Protein AF-B7IKJ3-F1 (afdb_monomer)

Nearest PDB structures (foldseek):
  6fq0-assembly1_A  TM=4.277E-01  e=2.393E-01  Acinetobacter baumannii
  6fq0-assembly2_C  TM=4.137E-01  e=2.125E-01  Acinetobacter baumannii
  5axh-assembly1_A  TM=2.121E-01  e=1.609E+00  Thermoanaerobacter pseudethanolicus ATCC 33223
  6k73-assembly2_B  TM=2.827E-01  e=8.523E+00  Escherichia coli

Sequence (255 aa):
MTNEKFLNEQIEKLKEVANYSTDPCIVATSIAVSSQKVIDLILKKLNHGDIYRGHHCSKHTTNWELVYVIFDFDCPPGVFCLIRPSFAAVVNMVTHSVEIIDPYIESHINSLQTVLKPERAGYKLENEMLDWPLPKKHIQLTLSNHTGMDIHVQVTDKADWGPGQLNHAQNITASTREAYNFGNRANFHVQVWKNDNGQQGKFIGEFDHHVRYNALGWTDALEFVIREIDGQVYMFVVSLRVVGEVIARYLLSGE

Foldseek 3Di:
DAPLVVLVVVLVVLLVVLLVDLAPQSVQVNLQCVDPVNSVLVNVCVVQQWAWPAWDWDPLDPPLQKIWIKTFTAGHPPDDDPFGQIKIWIARQQLSDTDIGTPDDPVCSVVCNPVDDPPVPPDDPDDDPDDPDNDFAFFKEKEFEQEQAKKQKAKDQQWGDDSAIHGHGGMDMTTGPDTHDAQDKGKIKMWMAGDDPRDGHHTQDIDMDIAGRYSVHRYWYKYWDWDADPNHIDIDIDTPVVVVVVVVCVVVVVD

Radius of gyration: 23.87 Å; Cα contacts (8 Å, |Δi|>4): 471; chains: 1; bounding box: 58×48×73 Å

Organism: Bacillus cereus (strain G9842) (NCBI:txid405531)

Secondary structure (DSSP, 8-state):
--HHHHHHHHHHHHHHHHHH---HHHHHHHHHHHSHHHHHHHHHHHHHT-EEEEEEEE--SS-TTEEEEEEEEEPPTT---SS---EEEEEETTT--EEEESS--GGGHHHHTTT-----------S------PPPB--EEEEEE-SSS-EEEEEESSB-EEEEEE-TTEEEEEEBSSPBPTT-EEEEEEEEEEESSSSEEEEEEEEEEEEE-BTTBSEEEEEEEEEEETTEEEEEEEEHHHHHHHHHHHHHHT-

Mean predicted aligned error: 15.8 Å

Structure (mmCIF, N/CA/C/O backbone):
data_AF-B7IKJ3-F1
#
_entry.id   AF-B7IKJ3-F1
#
loop_
_atom_site.group_PDB
_atom_site.id
_atom_site.type_symbol
_atom_site.label_atom_id
_atom_site.label_alt_id
_atom_site.label_comp_id
_atom_site.label_asym_id
_atom_site.label_entity_id
_atom_site.label_seq_id
_atom_site.pdbx_PDB_ins_code
_atom_site.Cartn_x
_atom_site.Cartn_y
_atom_site.Cartn_z
_atom_site.occupancy
_atom_site.B_iso_or_equiv
_atom_site.auth_seq_id
_atom_site.auth_comp_id
_atom_site.auth_asym_id
_atom_site.auth_atom_id
_atom_site.pdbx_PDB_model_num
ATOM 1 N N . MET A 1 1 ? -12.597 0.480 36.941 1.00 60.03 1 MET A N 1
ATOM 2 C CA . MET A 1 1 ? -12.190 1.100 35.661 1.00 60.03 1 MET A CA 1
ATOM 3 C C . MET A 1 1 ? -13.337 0.889 34.687 1.00 60.03 1 MET A C 1
ATOM 5 O O . MET A 1 1 ? -13.818 -0.234 34.633 1.00 60.03 1 MET A O 1
ATOM 9 N N . THR A 1 2 ? -13.856 1.935 34.040 1.00 84.94 2 THR A N 1
ATOM 10 C CA . THR A 1 2 ? -14.977 1.795 33.090 1.00 84.94 2 THR A CA 1
ATOM 11 C C . THR A 1 2 ? -14.482 1.206 31.768 1.00 84.94 2 THR A C 1
ATOM 13 O O . THR A 1 2 ? -13.319 1.410 31.410 1.00 84.94 2 THR A O 1
ATOM 16 N N . ASN A 1 3 ? -15.357 0.503 31.041 1.00 81.62 3 ASN A N 1
ATOM 17 C CA . ASN A 1 3 ? -15.047 -0.030 29.707 1.00 81.62 3 ASN A CA 1
ATOM 18 C C . ASN A 1 3 ? -14.570 1.077 28.758 1.00 81.62 3 ASN A C 1
ATOM 20 O O . ASN A 1 3 ? -13.604 0.889 28.032 1.00 81.62 3 ASN A O 1
ATOM 24 N N . GLU A 1 4 ? -15.191 2.253 28.838 1.00 84.44 4 GLU A N 1
ATOM 25 C CA . GLU A 1 4 ? -14.824 3.443 28.067 1.00 84.44 4 GLU A CA 1
ATOM 26 C C . GLU A 1 4 ? -13.394 3.912 28.339 1.00 84.44 4 GLU A C 1
ATOM 28 O O . GLU A 1 4 ? -12.614 4.090 27.406 1.00 84.44 4 GLU A O 1
ATOM 33 N N . LYS A 1 5 ? -13.007 4.051 29.614 1.00 85.31 5 LYS A N 1
ATOM 34 C CA . LYS A 1 5 ? -11.651 4.487 29.962 1.00 85.31 5 LYS A CA 1
ATOM 35 C C . LYS A 1 5 ? -10.604 3.481 29.482 1.00 85.31 5 LYS A C 1
ATOM 37 O O . LYS A 1 5 ? -9.605 3.879 28.895 1.00 85.31 5 LYS A O 1
ATOM 42 N N . PHE A 1 6 ? -10.849 2.190 29.714 1.00 87.31 6 PHE A N 1
ATOM 43 C CA . PHE A 1 6 ? -9.940 1.135 29.268 1.00 87.31 6 PHE A CA 1
ATOM 44 C C . PHE A 1 6 ? -9.808 1.114 27.741 1.00 87.31 6 PHE A C 1
ATOM 46 O O . PHE A 1 6 ? -8.694 1.061 27.228 1.00 87.31 6 PHE A O 1
ATOM 53 N N . LEU A 1 7 ? -10.928 1.199 27.017 1.00 87.56 7 LEU A N 1
ATOM 54 C CA . LEU A 1 7 ? -10.938 1.207 25.557 1.00 87.56 7 LEU A CA 1
ATOM 55 C C . LEU A 1 7 ? -10.168 2.407 24.998 1.00 87.56 7 LEU A C 1
ATOM 57 O O . LEU A 1 7 ? -9.314 2.218 24.136 1.00 87.56 7 LEU A O 1
ATOM 61 N N . ASN A 1 8 ? -10.402 3.609 25.527 1.00 88.12 8 ASN A N 1
ATOM 62 C CA . ASN A 1 8 ? -9.693 4.813 25.092 1.00 88.12 8 ASN A CA 1
ATOM 63 C C . ASN A 1 8 ? -8.175 4.689 25.304 1.00 88.12 8 ASN A C 1
ATOM 65 O O . ASN A 1 8 ? -7.404 5.027 24.411 1.00 88.12 8 ASN A O 1
ATOM 69 N N . GLU A 1 9 ? -7.727 4.126 26.432 1.00 89.38 9 GLU A N 1
ATOM 70 C CA . GLU A 1 9 ? -6.299 3.860 26.668 1.00 89.38 9 GLU A CA 1
ATOM 71 C C . GLU A 1 9 ? -5.706 2.860 25.658 1.00 89.38 9 GLU A C 1
ATOM 73 O O . GLU A 1 9 ? -4.560 3.025 25.232 1.00 89.38 9 GLU A O 1
ATOM 78 N N . GLN A 1 10 ? -6.461 1.831 25.252 1.00 89.31 10 GLN A N 1
ATOM 79 C CA . GLN A 1 10 ? -6.011 0.898 24.210 1.00 89.31 10 GLN A CA 1
ATOM 80 C C . GLN A 1 10 ? -5.976 1.556 22.824 1.00 89.31 10 GLN A C 1
ATOM 82 O O . GLN A 1 10 ? -5.045 1.306 22.059 1.00 89.31 10 GLN A O 1
ATOM 87 N N . ILE A 1 11 ? -6.954 2.410 22.506 1.00 89.31 11 ILE A N 1
ATOM 88 C CA . ILE A 1 11 ? -7.021 3.139 21.232 1.00 89.31 11 ILE A CA 1
ATOM 89 C C . ILE A 1 11 ? -5.830 4.088 21.085 1.00 89.31 11 ILE A C 1
ATOM 91 O O . ILE A 1 11 ? -5.201 4.104 20.030 1.00 89.31 11 ILE A O 1
ATOM 95 N N . GLU A 1 12 ? -5.473 4.837 22.129 1.00 87.94 12 GLU A N 1
ATOM 96 C CA . GLU A 1 12 ? -4.324 5.750 22.065 1.00 87.94 12 GLU A CA 1
ATOM 97 C C . GLU A 1 12 ? -3.004 4.999 21.845 1.00 87.94 12 GLU A C 1
ATOM 99 O O . GLU A 1 12 ? -2.203 5.392 20.996 1.00 87.94 12 GLU A O 1
ATOM 104 N N . LYS A 1 13 ? -2.815 3.847 22.503 1.00 86.81 13 LYS A N 1
ATOM 105 C CA . LYS A 1 13 ? -1.660 2.972 22.233 1.00 86.81 13 LYS A CA 1
ATOM 106 C C . LYS A 1 13 ? -1.662 2.432 20.805 1.00 86.81 13 LYS A C 1
ATOM 108 O O . LYS A 1 13 ? -0.612 2.371 20.169 1.00 86.81 13 LYS A O 1
ATOM 113 N N . LEU A 1 14 ? -2.827 2.042 20.286 1.00 85.12 14 LEU A N 1
ATOM 114 C CA . LEU A 1 14 ? -2.942 1.570 18.908 1.00 85.12 14 LEU A CA 1
ATOM 115 C C . LEU A 1 14 ? -2.590 2.676 17.909 1.00 85.12 14 LEU A C 1
ATOM 117 O O . LEU A 1 14 ? -1.873 2.402 16.951 1.00 85.12 14 LEU A O 1
ATOM 121 N N . LYS A 1 15 ? -3.047 3.913 18.133 1.00 79.88 15 LYS A N 1
ATOM 122 C CA . LYS A 1 15 ? -2.708 5.071 17.291 1.00 79.88 15 LYS A CA 1
ATOM 123 C C . LYS A 1 15 ? -1.205 5.334 17.274 1.00 79.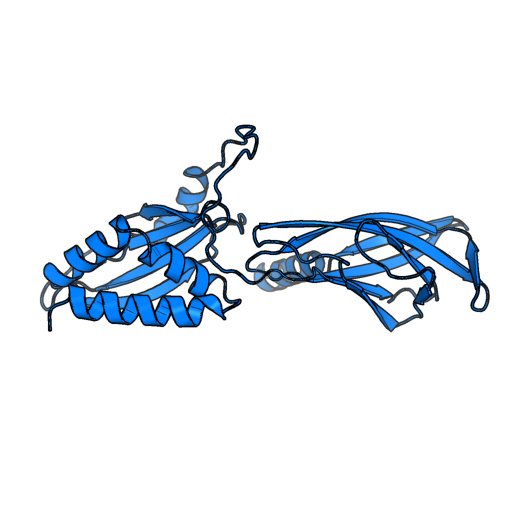88 15 LYS A C 1
ATOM 125 O O . LYS A 1 15 ? -0.645 5.563 16.205 1.00 79.88 15 LYS A O 1
ATOM 130 N N . GLU A 1 16 ? -0.549 5.248 18.431 1.00 77.00 16 GLU A N 1
ATOM 131 C CA . GLU A 1 16 ? 0.905 5.386 18.530 1.00 77.00 16 GLU A CA 1
ATOM 132 C C . GLU A 1 16 ? 1.626 4.325 17.688 1.00 77.00 16 GLU A C 1
ATOM 134 O O . GLU A 1 16 ? 2.466 4.667 16.858 1.00 77.00 16 GLU A O 1
ATOM 139 N N . VAL A 1 17 ? 1.245 3.049 17.824 1.00 76.19 17 VAL A N 1
ATOM 140 C CA . VAL A 1 17 ? 1.810 1.951 17.020 1.00 76.19 17 VAL A CA 1
ATOM 141 C C . VAL A 1 17 ? 1.509 2.137 15.529 1.00 76.19 17 VAL A C 1
ATOM 143 O O . VAL A 1 17 ? 2.382 1.928 14.686 1.00 76.19 17 VAL A O 1
ATOM 146 N N . ALA A 1 18 ? 0.293 2.561 15.186 1.00 74.94 18 ALA A N 1
ATOM 147 C CA . ALA A 1 18 ? -0.141 2.751 13.807 1.00 74.94 18 ALA A CA 1
ATOM 148 C C . ALA A 1 18 ? 0.632 3.861 13.086 1.00 74.94 18 ALA A C 1
ATOM 150 O O . ALA A 1 18 ? 0.915 3.709 11.901 1.00 74.94 18 ALA A O 1
ATOM 151 N N . ASN A 1 19 ? 1.037 4.926 13.786 1.00 69.44 19 ASN A N 1
ATOM 152 C CA . ASN A 1 19 ? 1.832 6.015 13.201 1.00 69.44 19 ASN A CA 1
ATOM 153 C C . ASN A 1 19 ? 3.189 5.548 12.651 1.00 69.44 19 ASN A C 1
ATOM 155 O O . ASN A 1 19 ? 3.737 6.173 11.742 1.00 69.44 19 ASN A O 1
ATOM 159 N N . TYR A 1 20 ? 3.722 4.444 13.175 1.00 72.88 20 TYR A N 1
ATOM 160 C CA . TYR A 1 20 ? 4.989 3.859 12.730 1.00 72.88 20 TYR A CA 1
ATOM 161 C C . TYR A 1 20 ? 4.811 2.551 11.952 1.00 72.88 20 TYR A C 1
ATOM 163 O O . TYR A 1 20 ? 5.795 1.980 11.480 1.00 72.88 20 TYR A O 1
ATOM 171 N N . SER A 1 21 ? 3.576 2.072 11.805 1.00 67.25 21 SER A N 1
ATOM 172 C CA . SER A 1 21 ? 3.284 0.807 11.144 1.00 67.25 21 SER A CA 1
ATOM 173 C C . SER A 1 21 ? 3.079 0.985 9.643 1.00 67.25 21 SER A C 1
ATOM 175 O O . SER A 1 21 ? 2.400 1.901 9.187 1.00 67.25 21 SER A O 1
ATOM 177 N N . THR A 1 22 ? 3.632 0.058 8.863 1.00 70.44 22 THR A N 1
ATOM 178 C CA . THR A 1 22 ? 3.331 -0.092 7.434 1.00 70.44 22 THR A CA 1
ATOM 179 C C . THR A 1 22 ? 2.298 -1.186 7.171 1.00 70.44 22 THR A C 1
ATOM 181 O O . THR A 1 22 ? 1.959 -1.422 6.015 1.00 70.44 22 THR A O 1
ATOM 184 N N . ASP A 1 23 ? 1.803 -1.864 8.213 1.00 75.75 23 ASP A N 1
ATOM 185 C CA . ASP A 1 23 ? 0.788 -2.906 8.082 1.00 75.75 23 ASP A CA 1
ATOM 186 C C . ASP A 1 23 ? -0.589 -2.267 7.799 1.00 75.75 23 ASP A C 1
ATOM 188 O O . ASP A 1 23 ? -1.123 -1.562 8.666 1.00 75.75 23 ASP A O 1
ATOM 192 N N . PRO A 1 24 ? -1.203 -2.531 6.624 1.00 78.44 24 PRO A N 1
ATOM 193 C CA . PRO A 1 24 ? -2.537 -2.042 6.287 1.00 78.44 24 PRO A CA 1
ATOM 194 C C . PRO A 1 24 ? -3.585 -2.337 7.350 1.00 78.44 24 PRO A C 1
ATOM 196 O O . PRO A 1 24 ? -4.497 -1.539 7.527 1.00 78.44 24 PRO A O 1
ATOM 199 N N . CYS A 1 25 ? -3.479 -3.483 8.021 1.00 84.44 25 CYS A N 1
ATOM 200 C CA . CYS A 1 25 ? -4.435 -3.886 9.029 1.00 84.44 25 CYS A CA 1
ATOM 201 C C . CYS A 1 25 ? -4.336 -2.996 10.264 1.00 84.44 25 CYS A C 1
ATOM 203 O O . CYS A 1 25 ? -5.344 -2.464 10.709 1.00 84.44 25 CYS A O 1
ATOM 205 N N . ILE A 1 26 ? -3.123 -2.750 10.767 1.00 84.38 26 ILE A N 1
ATOM 206 C CA . ILE A 1 26 ? -2.909 -1.881 11.933 1.00 84.38 26 ILE A CA 1
ATOM 207 C C . ILE A 1 26 ? -3.395 -0.456 11.635 1.00 84.38 26 ILE A C 1
ATOM 209 O O . ILE A 1 26 ? -4.089 0.149 12.455 1.00 84.38 26 ILE A O 1
ATOM 213 N N . VAL A 1 27 ? -3.077 0.065 10.445 1.00 83.81 27 VAL A N 1
ATOM 214 C CA . VAL A 1 27 ? -3.521 1.400 10.016 1.00 83.81 27 VAL A CA 1
ATOM 215 C C . VAL A 1 27 ? -5.044 1.447 9.860 1.00 83.81 27 VAL A C 1
ATOM 217 O O . VAL A 1 27 ? -5.679 2.360 10.385 1.00 83.81 27 VAL A O 1
ATOM 220 N N . ALA A 1 28 ? -5.650 0.451 9.209 1.00 89.25 28 ALA A N 1
ATOM 221 C CA . ALA A 1 28 ? -7.100 0.374 9.045 1.00 89.25 28 ALA A CA 1
ATOM 222 C C . ALA A 1 28 ? -7.819 0.275 10.393 1.00 89.25 28 ALA A C 1
ATOM 224 O O . ALA A 1 28 ? -8.794 0.991 10.612 1.00 89.25 28 ALA A O 1
ATOM 225 N N . THR A 1 29 ? -7.328 -0.552 11.321 1.00 93.06 29 THR A N 1
ATOM 226 C CA . THR A 1 29 ? -7.894 -0.652 12.670 1.00 93.06 29 THR A CA 1
ATOM 227 C C . THR A 1 29 ? -7.818 0.693 13.378 1.00 93.06 29 THR A C 1
ATOM 229 O O . THR A 1 29 ? -8.817 1.111 13.954 1.00 93.06 29 THR A O 1
ATOM 232 N N . SER A 1 30 ? -6.689 1.407 13.290 1.00 91.19 30 SER A N 1
ATOM 233 C CA . SER A 1 30 ? -6.538 2.751 13.869 1.00 91.19 30 SER A CA 1
ATOM 234 C C . SER A 1 30 ? -7.566 3.748 13.317 1.00 91.19 30 SER A C 1
ATOM 236 O O . SER A 1 30 ? -8.203 4.475 14.085 1.00 91.19 30 SER A O 1
ATOM 238 N N . ILE A 1 31 ? -7.802 3.738 11.999 1.00 89.81 31 ILE A N 1
ATOM 239 C CA . ILE A 1 31 ? -8.841 4.562 11.360 1.00 89.81 31 ILE A CA 1
ATOM 240 C C . ILE A 1 31 ? -10.235 4.141 11.847 1.00 89.81 31 ILE A C 1
ATOM 242 O O . ILE A 1 31 ? -11.031 4.992 12.246 1.00 89.81 31 ILE A O 1
ATOM 246 N N . ALA A 1 32 ? -10.524 2.835 11.876 1.00 93.75 32 ALA A N 1
ATOM 247 C CA . ALA A 1 32 ? -11.805 2.302 12.331 1.00 93.75 32 ALA A CA 1
ATOM 248 C C . ALA A 1 32 ? -12.121 2.753 13.761 1.00 93.75 32 ALA A C 1
ATOM 250 O O . ALA A 1 32 ? -13.180 3.327 13.997 1.00 93.75 32 ALA A O 1
ATOM 251 N N . VAL A 1 33 ? -11.194 2.563 14.704 1.00 93.12 33 VAL A N 1
ATOM 252 C CA . VAL A 1 33 ? -11.404 2.933 16.114 1.00 93.12 33 VAL A CA 1
ATOM 253 C C . VAL A 1 33 ? -11.267 4.432 16.386 1.00 93.12 33 VAL A C 1
ATOM 255 O O . VAL A 1 33 ? -11.514 4.860 17.505 1.00 93.12 33 VAL A O 1
ATOM 258 N N . SER A 1 34 ? -10.900 5.242 15.390 1.00 90.12 34 SER A N 1
ATOM 259 C CA . SER A 1 34 ? -10.992 6.706 15.474 1.00 90.12 34 SER A CA 1
ATOM 260 C C . SER A 1 34 ? -12.396 7.221 15.128 1.00 90.12 34 SER A C 1
ATOM 262 O O . SER A 1 34 ? -12.723 8.370 15.421 1.00 90.12 34 SER A O 1
ATOM 264 N N . SER A 1 35 ? -13.251 6.380 14.533 1.00 92.12 35 SER A N 1
ATOM 265 C CA . SER A 1 35 ? -14.657 6.697 14.284 1.00 92.12 35 SER A CA 1
ATOM 266 C C . SER A 1 35 ? -15.488 6.515 15.552 1.00 92.12 35 SER A C 1
ATOM 268 O O . SER A 1 35 ? -15.612 5.402 16.066 1.00 92.12 35 SER A O 1
ATOM 270 N N . GLN A 1 36 ? -16.152 7.584 16.008 1.00 91.56 36 GLN A N 1
ATOM 271 C CA . GLN A 1 36 ? -17.022 7.525 17.189 1.00 91.56 36 GLN A CA 1
ATOM 272 C C . GLN A 1 36 ? -18.111 6.451 17.054 1.00 91.56 36 GLN A C 1
ATOM 274 O O . GLN A 1 36 ? -18.404 5.750 18.013 1.00 91.56 36 GLN A O 1
ATOM 279 N N . LYS A 1 37 ? -18.644 6.238 15.841 1.00 93.88 37 LYS A N 1
ATOM 280 C CA . LYS A 1 37 ? -19.654 5.196 15.583 1.00 93.88 37 LYS A CA 1
ATOM 281 C C . LYS A 1 37 ? -19.139 3.788 15.899 1.00 93.88 37 LYS A C 1
ATOM 283 O O . LYS A 1 37 ? -19.901 2.953 16.377 1.00 93.88 37 LYS A O 1
ATOM 288 N N . VAL A 1 38 ? -17.863 3.517 15.618 1.00 95.12 38 VAL A N 1
ATOM 289 C CA . VAL A 1 38 ? 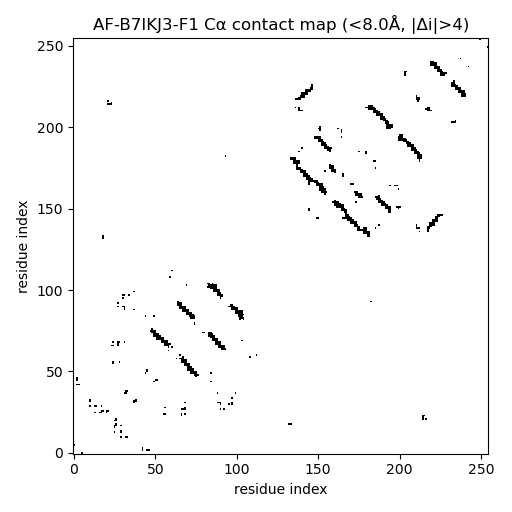-17.225 2.225 15.914 1.00 95.12 38 VAL A CA 1
ATOM 290 C C . VAL A 1 38 ? -16.973 2.098 17.413 1.00 95.12 38 VAL A C 1
ATOM 292 O O . VAL A 1 38 ? -17.299 1.061 17.988 1.00 95.12 38 VAL A O 1
ATOM 295 N N . ILE A 1 39 ? -16.464 3.154 18.058 1.00 93.81 39 ILE A N 1
ATOM 296 C CA . ILE A 1 39 ? -16.249 3.188 19.514 1.00 93.81 39 ILE A CA 1
ATOM 297 C C . ILE A 1 39 ? -17.565 2.929 20.255 1.00 93.81 39 ILE A C 1
ATOM 299 O O . ILE A 1 39 ? -17.630 2.035 21.099 1.00 93.81 39 ILE A O 1
ATOM 303 N N . ASP A 1 40 ? -18.627 3.653 19.901 1.00 94.19 40 ASP A N 1
ATOM 304 C CA . ASP A 1 40 ? -19.952 3.516 20.510 1.00 94.19 40 ASP A CA 1
ATOM 305 C C . ASP A 1 40 ? -20.490 2.093 20.354 1.00 94.19 40 ASP A C 1
ATOM 307 O O . ASP A 1 40 ? -21.079 1.541 21.286 1.00 94.19 40 ASP A O 1
ATOM 311 N N . LEU A 1 41 ? -20.260 1.466 19.196 1.00 95.94 41 LEU A N 1
ATOM 312 C CA . LEU A 1 41 ? -20.699 0.100 18.948 1.00 95.94 41 LEU A CA 1
ATOM 313 C C . LEU A 1 41 ? -19.914 -0.927 19.774 1.00 95.94 41 LEU A C 1
ATOM 315 O O . LEU A 1 41 ? -20.524 -1.829 20.353 1.00 95.94 41 LEU A O 1
ATOM 319 N N . ILE A 1 42 ? -18.591 -0.770 19.881 1.00 94.94 42 ILE A N 1
ATOM 320 C CA . ILE A 1 42 ? -17.746 -1.596 20.758 1.00 94.94 42 ILE A CA 1
ATOM 321 C C . ILE A 1 42 ? -18.228 -1.464 22.203 1.00 94.94 42 ILE A C 1
ATOM 323 O O . ILE A 1 42 ? -18.476 -2.471 22.865 1.00 94.94 42 ILE A O 1
ATOM 327 N N . LEU A 1 43 ? -18.423 -0.235 22.688 1.00 94.12 43 LEU A N 1
ATOM 328 C CA . LEU A 1 43 ? -18.887 0.014 24.052 1.00 94.12 43 LEU A CA 1
ATOM 329 C C . LEU A 1 43 ? -20.284 -0.547 24.295 1.00 94.12 43 LEU A C 1
ATOM 331 O O . LEU A 1 43 ? -20.521 -1.140 25.345 1.00 94.12 43 LEU A O 1
ATOM 335 N N . LYS A 1 44 ? -21.197 -0.422 23.328 1.00 94.69 44 LYS A N 1
ATOM 336 C CA . LYS A 1 44 ? -22.536 -1.012 23.407 1.00 94.69 44 LYS A CA 1
ATOM 337 C C . LYS A 1 44 ? -22.468 -2.531 23.583 1.00 94.69 44 LYS A C 1
ATOM 339 O O . LYS A 1 44 ? -23.151 -3.048 24.464 1.00 94.69 44 LYS A O 1
ATOM 344 N N . LYS A 1 45 ? -21.639 -3.228 22.797 1.00 93.69 45 LYS A N 1
ATOM 345 C CA . LYS A 1 45 ? -21.458 -4.692 22.879 1.00 93.69 45 LYS A CA 1
ATOM 346 C C . LYS A 1 45 ? -20.795 -5.110 24.198 1.00 93.69 45 LYS A C 1
ATOM 348 O O . LYS A 1 45 ? -21.297 -5.987 24.896 1.00 93.69 45 LYS A O 1
ATOM 353 N N . LEU A 1 46 ? -19.750 -4.397 24.627 1.00 92.19 46 LEU A N 1
ATOM 354 C CA . LEU A 1 46 ? -19.110 -4.630 25.930 1.00 92.19 46 LEU A CA 1
ATOM 355 C C . LEU A 1 46 ? -20.074 -4.412 27.108 1.00 92.19 46 LEU A C 1
ATOM 357 O O . LEU A 1 46 ? -20.092 -5.201 28.049 1.00 92.19 46 LEU A O 1
ATOM 361 N N . ASN A 1 47 ? -20.899 -3.363 27.063 1.00 91.50 47 ASN A N 1
ATOM 362 C CA . ASN A 1 47 ? -21.879 -3.062 28.113 1.00 91.50 47 ASN A CA 1
ATOM 363 C C . ASN A 1 47 ? -23.072 -4.029 28.105 1.00 91.50 47 ASN A C 1
ATOM 365 O O . ASN A 1 47 ? -23.690 -4.236 29.146 1.00 91.50 47 ASN A O 1
ATOM 369 N N . HIS A 1 48 ? -23.379 -4.634 26.956 1.00 91.00 48 HIS A N 1
ATOM 370 C CA . HIS A 1 48 ? -24.332 -5.739 26.845 1.00 91.00 48 HIS A CA 1
ATOM 371 C C . HIS A 1 48 ? -23.796 -7.045 27.469 1.00 91.00 48 HIS A C 1
ATOM 373 O O . HIS A 1 48 ? -24.577 -7.933 27.805 1.00 91.00 48 HIS A O 1
ATOM 379 N N . GLY A 1 49 ? -22.480 -7.147 27.684 1.00 89.94 49 GLY A N 1
ATOM 380 C CA . GLY A 1 49 ? -21.816 -8.331 28.233 1.00 89.94 49 GLY A CA 1
ATOM 381 C C . GLY A 1 49 ? -21.221 -9.256 27.170 1.00 89.94 49 GLY A C 1
ATOM 382 O O . GLY A 1 49 ? -20.818 -10.370 27.506 1.00 89.94 49 GLY A O 1
ATOM 383 N N . ASP A 1 50 ? -21.161 -8.816 25.910 1.00 90.75 50 ASP A N 1
ATOM 384 C CA . ASP A 1 50 ? -20.505 -9.561 24.837 1.00 90.75 50 ASP A CA 1
ATOM 385 C C . ASP A 1 50 ? -18.990 -9.642 25.103 1.00 90.75 50 ASP A C 1
ATOM 387 O O . ASP A 1 50 ? -18.360 -8.693 25.585 1.00 90.75 50 ASP A O 1
ATOM 391 N N . ILE A 1 51 ? -18.383 -10.782 24.778 1.00 90.88 51 ILE A N 1
ATOM 392 C CA . ILE A 1 51 ? -16.975 -11.066 25.065 1.00 90.88 51 ILE A CA 1
ATOM 393 C C . ILE A 1 51 ? -16.137 -10.708 23.843 1.00 90.88 51 ILE A C 1
ATOM 395 O O . ILE A 1 51 ? -16.142 -11.429 22.847 1.00 90.88 51 ILE A O 1
ATOM 399 N N . TYR A 1 52 ? -15.365 -9.629 23.934 1.00 92.56 52 TYR A N 1
ATOM 400 C CA . TYR A 1 52 ? -14.417 -9.270 22.883 1.00 92.56 52 TYR A CA 1
ATOM 401 C C . TYR A 1 52 ? -13.284 -10.302 22.784 1.00 92.56 52 TYR A C 1
ATOM 403 O O . TYR A 1 52 ? -12.583 -10.571 23.764 1.00 92.56 52 TYR A O 1
ATOM 411 N N . ARG A 1 53 ? -13.101 -10.886 21.596 1.00 89.38 53 ARG A N 1
ATOM 412 C CA . ARG A 1 53 ? -12.077 -11.905 21.303 1.00 89.38 53 ARG A CA 1
ATOM 413 C C . ARG A 1 53 ? -10.854 -11.352 20.589 1.00 89.38 53 ARG A C 1
ATOM 415 O O . ARG A 1 53 ? -9.823 -12.017 20.561 1.00 89.38 53 ARG A O 1
ATOM 422 N N . GLY A 1 54 ? -10.959 -10.141 20.061 1.00 91.06 54 GLY A N 1
ATOM 423 C CA . GLY A 1 54 ? -9.914 -9.500 19.284 1.00 91.06 54 GLY A CA 1
ATOM 424 C C . GLY A 1 54 ? -10.473 -8.945 17.987 1.00 91.06 54 GLY A C 1
ATOM 425 O O . GLY A 1 54 ? -11.680 -8.798 17.816 1.00 91.06 54 GLY A O 1
ATOM 426 N N . HIS A 1 55 ? -9.572 -8.615 17.077 1.00 92.94 55 HIS A N 1
ATOM 427 C CA . HIS A 1 55 ? -9.929 -8.187 15.739 1.00 92.94 55 HIS A CA 1
ATOM 428 C C . HIS A 1 55 ? -8.930 -8.764 14.748 1.00 92.94 55 HIS A C 1
ATOM 430 O O . HIS A 1 55 ? -7.786 -9.067 15.099 1.00 92.94 55 HIS A O 1
ATOM 436 N N . HIS A 1 56 ? -9.361 -8.874 13.505 1.00 90.06 56 HIS A N 1
ATOM 437 C CA . HIS A 1 56 ? -8.507 -9.223 12.387 1.00 90.06 56 HIS A CA 1
ATOM 438 C C . HIS A 1 56 ? -8.955 -8.435 11.161 1.00 90.06 56 HIS A C 1
ATOM 440 O O . HIS A 1 56 ? -10.084 -7.950 11.090 1.00 90.06 56 HIS A O 1
ATOM 446 N N . CYS A 1 57 ? -8.062 -8.276 10.191 1.00 86.94 57 CYS A N 1
ATOM 447 C CA . CYS A 1 57 ? -8.425 -7.630 8.941 1.00 86.94 57 CYS A CA 1
ATOM 448 C C . CYS A 1 57 ? -8.578 -8.652 7.845 1.00 86.94 57 CYS A C 1
ATOM 450 O O . CYS A 1 57 ? -7.816 -9.617 7.767 1.00 86.94 57 CYS A O 1
ATOM 452 N N . SER A 1 58 ? -9.497 -8.363 6.939 1.00 79.88 58 SER A N 1
ATOM 453 C CA . SER A 1 58 ? -9.581 -9.103 5.709 1.00 79.88 58 SER A CA 1
ATOM 454 C C . SER A 1 58 ? -9.533 -8.223 4.473 1.00 79.88 58 SER A C 1
ATOM 456 O O . SER A 1 58 ? -10.143 -7.153 4.383 1.00 79.88 58 SER A O 1
ATOM 458 N N . LYS A 1 59 ? -8.772 -8.721 3.500 1.00 62.66 59 LYS A N 1
ATOM 459 C CA . LYS A 1 59 ? -8.599 -8.160 2.165 1.00 62.66 59 LYS A CA 1
ATOM 460 C C . LYS A 1 59 ? -9.447 -8.975 1.189 1.00 62.66 59 LYS A C 1
ATOM 462 O O . LYS A 1 59 ? -8.925 -9.640 0.305 1.00 62.66 59 LYS A O 1
ATOM 467 N N . HIS A 1 60 ? -10.763 -8.980 1.388 1.00 52.91 60 HIS A N 1
ATOM 468 C CA . HIS A 1 60 ? -11.685 -9.760 0.551 1.00 52.91 60 HIS A CA 1
ATOM 469 C C . HIS A 1 60 ? -12.014 -9.101 -0.794 1.00 52.91 60 HIS A C 1
ATOM 471 O O . HIS A 1 60 ? -12.751 -9.671 -1.599 1.00 52.91 60 HIS A O 1
ATOM 477 N N . THR A 1 61 ? -11.502 -7.899 -1.054 1.00 50.31 61 THR A N 1
ATOM 478 C CA . THR A 1 61 ? -11.781 -7.178 -2.292 1.00 50.31 61 THR A CA 1
ATOM 479 C C . THR A 1 61 ? -10.493 -6.974 -3.081 1.00 50.31 61 THR A C 1
ATOM 481 O O . THR A 1 61 ? -9.427 -6.712 -2.530 1.00 50.31 61 THR A O 1
ATOM 484 N N . THR A 1 62 ? -10.599 -7.051 -4.408 1.00 47.22 62 THR A N 1
ATOM 485 C CA . THR A 1 62 ? -9.567 -6.570 -5.343 1.00 47.22 62 THR A CA 1
ATOM 486 C C . THR A 1 62 ? -9.352 -5.055 -5.232 1.00 47.22 62 THR A C 1
ATOM 488 O O . THR A 1 62 ? -8.426 -4.507 -5.830 1.00 47.22 62 THR A O 1
ATOM 491 N N . ASN A 1 63 ? -10.195 -4.365 -4.454 1.00 59.28 63 ASN A N 1
ATOM 492 C CA . ASN A 1 63 ? -10.091 -2.949 -4.176 1.00 59.28 63 ASN A CA 1
ATOM 493 C C . ASN A 1 63 ? -9.218 -2.707 -2.938 1.00 59.28 63 ASN A C 1
ATOM 495 O O . ASN A 1 63 ? -9.698 -2.631 -1.813 1.00 59.28 63 ASN A O 1
ATOM 499 N N . TRP A 1 64 ? -7.919 -2.539 -3.171 1.00 60.00 64 TRP A N 1
ATOM 500 C CA . TRP A 1 64 ? -6.916 -2.251 -2.139 1.00 60.00 64 TRP A CA 1
ATOM 501 C C . TRP A 1 64 ? -7.176 -0.949 -1.351 1.00 60.00 64 TRP A C 1
ATOM 503 O O . TRP A 1 64 ? -6.525 -0.724 -0.331 1.00 60.00 64 TRP A O 1
ATOM 513 N N . GLU A 1 65 ? -8.101 -0.093 -1.805 1.00 72.19 65 GLU A N 1
ATOM 514 C CA . GLU A 1 65 ? -8.542 1.106 -1.081 1.00 72.19 65 GLU A CA 1
ATOM 515 C C . GLU A 1 65 ? -9.496 0.766 0.075 1.00 72.19 65 GLU A C 1
ATOM 517 O O . GLU A 1 65 ? -9.663 1.592 0.964 1.00 72.19 65 GLU A O 1
ATOM 522 N N . LEU A 1 66 ? -10.095 -0.432 0.099 1.00 78.00 66 LEU A N 1
ATOM 523 C CA . LEU A 1 66 ? -11.065 -0.856 1.111 1.00 78.00 66 LEU A CA 1
ATOM 524 C C . LEU A 1 66 ? -10.521 -2.013 1.960 1.00 78.00 66 LEU A C 1
ATOM 526 O O . LEU A 1 66 ? -10.222 -3.093 1.447 1.00 78.00 66 LEU A O 1
ATOM 530 N N . VAL A 1 67 ? -10.448 -1.810 3.275 1.00 83.75 67 VAL A N 1
ATOM 531 C CA . VAL A 1 67 ? -10.030 -2.830 4.249 1.00 83.75 67 VAL A CA 1
ATOM 532 C C . VAL A 1 67 ? -11.178 -3.125 5.206 1.00 83.75 67 VAL A C 1
ATOM 534 O O . VAL A 1 67 ? -11.778 -2.211 5.762 1.00 83.75 67 VAL A O 1
ATOM 537 N N . TYR A 1 68 ? -11.477 -4.406 5.419 1.00 89.31 68 TYR A N 1
ATOM 538 C CA . TYR A 1 68 ? -12.473 -4.839 6.396 1.00 89.31 68 TYR A CA 1
ATOM 539 C C . TYR A 1 68 ? -11.759 -5.124 7.709 1.00 89.31 68 TYR A C 1
ATOM 541 O O . TYR A 1 68 ? -10.956 -6.051 7.768 1.00 89.31 68 TYR A O 1
ATOM 549 N N . VAL A 1 69 ? -12.044 -4.341 8.744 1.00 92.75 69 VAL A N 1
ATOM 550 C CA . VAL A 1 69 ? -11.585 -4.594 10.113 1.00 92.75 69 VAL A CA 1
ATOM 551 C C . VAL A 1 69 ? -12.715 -5.287 10.856 1.00 92.75 69 VAL A C 1
ATOM 553 O O . VAL A 1 69 ? -13.755 -4.684 11.118 1.00 92.75 69 VAL A O 1
ATOM 556 N N . ILE A 1 70 ? -12.536 -6.564 11.158 1.00 93.25 70 ILE A N 1
ATOM 557 C CA . ILE A 1 70 ? -13.548 -7.406 11.789 1.00 93.25 70 ILE A CA 1
ATOM 558 C C . ILE A 1 70 ? -13.254 -7.433 13.280 1.00 93.25 70 ILE A C 1
ATOM 560 O O . ILE A 1 70 ? -12.177 -7.857 13.692 1.00 93.25 70 ILE A O 1
ATOM 564 N N . PHE A 1 71 ? -14.203 -6.961 14.081 1.00 94.31 71 PHE A N 1
ATOM 565 C CA . PHE A 1 71 ? -14.138 -7.011 15.535 1.00 94.31 71 PHE A CA 1
ATOM 566 C C . PHE A 1 71 ? -14.915 -8.233 16.010 1.00 94.31 71 PHE A C 1
ATOM 568 O O . PHE A 1 71 ? -16.139 -8.300 15.865 1.00 94.31 71 PHE A O 1
ATOM 575 N N . ASP A 1 72 ? -14.194 -9.194 16.578 1.00 92.06 72 ASP A N 1
ATOM 576 C CA . ASP A 1 72 ? -14.746 -10.472 16.990 1.00 92.06 72 ASP A CA 1
ATOM 577 C C . ASP A 1 72 ? -15.336 -10.388 18.392 1.00 92.06 72 ASP A C 1
ATOM 579 O O . ASP A 1 72 ? -14.641 -10.085 19.368 1.00 92.06 72 ASP A O 1
ATOM 583 N N . PHE A 1 73 ? -16.622 -10.711 18.494 1.00 92.38 73 PHE A N 1
ATOM 584 C CA . PHE A 1 73 ? -17.321 -10.829 19.763 1.00 92.38 73 PHE A CA 1
ATOM 585 C C . PHE A 1 73 ? -17.998 -12.191 19.874 1.00 92.38 73 PHE A C 1
ATOM 587 O O . PHE A 1 73 ? -18.683 -12.647 18.957 1.00 92.38 73 PHE A O 1
ATOM 594 N N . ASP A 1 74 ? -17.842 -12.814 21.035 1.00 88.12 74 ASP A N 1
ATOM 595 C CA . ASP A 1 74 ? -18.679 -13.921 21.473 1.00 88.12 74 ASP A CA 1
ATOM 596 C C . ASP A 1 74 ? -19.845 -13.399 22.314 1.00 88.12 74 ASP A C 1
ATOM 598 O O . ASP A 1 74 ? -19.809 -12.305 22.877 1.00 88.12 74 ASP A O 1
ATOM 602 N N . CYS A 1 75 ? -20.887 -14.213 22.416 1.00 86.00 75 CYS A N 1
ATOM 603 C CA . CYS A 1 75 ? -22.064 -13.879 23.201 1.00 86.00 75 CYS A CA 1
ATOM 604 C C . CYS A 1 75 ? -21.787 -13.895 24.705 1.00 86.00 75 CYS A C 1
ATOM 606 O O . CYS A 1 75 ? -20.813 -14.518 25.148 1.00 86.00 75 CYS A O 1
ATOM 608 N N . PRO A 1 76 ? -22.649 -13.239 25.501 1.00 88.00 76 PRO A N 1
ATOM 609 C CA . PRO A 1 76 ? -22.494 -13.224 26.942 1.00 88.00 76 PRO A CA 1
ATOM 610 C C . PRO A 1 76 ? -22.487 -14.649 27.520 1.00 88.00 76 PRO A C 1
ATOM 612 O O . PRO A 1 76 ? -23.132 -15.549 26.964 1.00 88.00 76 PRO A O 1
ATOM 615 N N . PRO A 1 77 ? -21.795 -14.887 28.648 1.00 83.06 77 PRO A N 1
ATOM 616 C CA . PRO A 1 77 ? -21.763 -16.200 29.282 1.00 83.06 77 PRO A CA 1
ATOM 617 C C . PRO A 1 77 ? -23.171 -16.764 29.519 1.00 83.06 77 PRO A C 1
ATOM 619 O O . PRO A 1 77 ? -24.036 -16.091 30.073 1.00 83.06 77 PRO A O 1
ATOM 622 N N . GLY A 1 78 ? -23.395 -18.015 29.112 1.00 81.19 78 GLY A N 1
ATOM 623 C CA . GLY A 1 78 ? -24.689 -18.690 29.271 1.00 81.19 78 GLY A CA 1
ATOM 624 C C . GLY A 1 78 ? -25.738 -18.349 28.206 1.00 81.19 78 GLY A C 1
ATOM 625 O O . GLY A 1 78 ? -26.838 -18.896 28.260 1.00 81.19 78 GLY A O 1
ATOM 626 N N . VAL A 1 79 ? -25.411 -17.504 27.222 1.00 84.94 79 VAL A N 1
ATOM 627 C CA . VAL A 1 79 ? -26.284 -17.188 26.085 1.00 84.94 79 VAL A CA 1
ATOM 628 C C . VAL A 1 79 ? -25.814 -17.946 24.846 1.00 84.94 79 VAL A C 1
ATOM 630 O O . VAL A 1 79 ? -24.682 -17.787 24.394 1.00 84.94 79 VAL A O 1
ATOM 633 N N . PHE A 1 80 ? -26.699 -18.757 24.264 1.00 77.94 80 PHE A N 1
ATOM 634 C CA . PHE A 1 80 ? -26.475 -19.324 22.936 1.00 77.94 80 PHE A CA 1
ATOM 635 C C . PHE A 1 80 ? -26.927 -18.327 21.873 1.00 77.94 80 PHE A C 1
ATOM 637 O O . PHE A 1 80 ? -28.063 -17.855 21.904 1.00 77.94 80 PHE A O 1
ATOM 644 N N . CYS A 1 81 ? -26.064 -18.046 20.905 1.00 72.31 81 CYS A N 1
ATOM 645 C CA . CYS A 1 81 ? -26.392 -17.184 19.785 1.00 72.31 81 CYS A CA 1
ATOM 646 C C . CYS A 1 81 ? -26.116 -17.887 18.465 1.00 72.31 81 CYS A C 1
ATOM 648 O O . CYS A 1 81 ? -25.039 -18.431 18.232 1.00 72.31 81 CYS A O 1
ATOM 650 N N . LEU A 1 82 ? -27.126 -17.855 17.597 1.00 75.62 82 LEU A N 1
ATOM 651 C CA . LEU A 1 82 ? -27.037 -18.406 16.250 1.00 75.62 82 LEU A CA 1
ATOM 652 C C . LEU A 1 82 ? -26.091 -17.579 15.365 1.00 75.62 82 LEU A C 1
ATOM 654 O O . LEU A 1 82 ? -25.427 -18.123 14.491 1.00 75.62 82 LEU A O 1
ATOM 658 N N . ILE A 1 83 ? -26.034 -16.268 15.608 1.00 75.38 83 ILE A N 1
ATOM 659 C CA . ILE A 1 83 ? -25.167 -15.314 14.917 1.00 75.38 83 ILE A CA 1
ATOM 660 C C . ILE A 1 83 ? -24.309 -14.640 15.981 1.00 75.38 83 ILE A C 1
ATOM 662 O O . ILE A 1 83 ? -24.843 -14.116 16.962 1.00 75.38 83 ILE A O 1
ATOM 666 N N . ARG A 1 84 ? -22.986 -14.665 15.798 1.00 83.94 84 ARG A N 1
ATOM 667 C CA . ARG A 1 84 ? -22.067 -13.961 16.694 1.00 83.94 84 ARG A CA 1
ATOM 668 C C . ARG A 1 84 ? -22.277 -12.446 16.580 1.00 83.94 84 ARG A C 1
ATOM 670 O O . ARG A 1 84 ? -22.474 -11.955 15.471 1.00 83.94 84 ARG A O 1
ATOM 677 N N . PRO A 1 85 ? -22.178 -11.690 17.684 1.00 88.88 85 PRO A N 1
ATOM 678 C CA . PRO A 1 85 ? -22.304 -10.238 17.683 1.00 88.88 85 PRO A CA 1
ATOM 679 C C . PRO A 1 85 ? -21.069 -9.534 17.101 1.00 88.88 85 PRO A C 1
ATOM 681 O O . PRO A 1 85 ? -20.934 -8.324 17.272 1.00 88.88 85 PRO A O 1
ATOM 684 N N . SER A 1 86 ? -20.168 -10.249 16.425 1.00 91.62 86 SER A N 1
ATOM 685 C CA . SER A 1 86 ? -19.083 -9.645 15.657 1.00 91.62 86 SER A CA 1
ATOM 686 C C . SER A 1 86 ? -19.626 -8.647 14.634 1.00 91.62 86 SER A C 1
ATOM 688 O O . SER A 1 86 ? -20.719 -8.817 14.091 1.00 91.62 86 SER A O 1
ATOM 690 N N . PHE A 1 87 ? -18.845 -7.616 14.340 1.00 93.56 87 PHE A N 1
ATOM 691 C CA . PHE A 1 87 ? -19.167 -6.631 13.311 1.00 93.56 87 PHE A CA 1
ATOM 692 C C . PHE A 1 87 ? -17.914 -6.298 12.499 1.00 93.56 87 PHE A C 1
ATOM 694 O O . PHE A 1 87 ? -16.794 -6.520 12.958 1.00 93.56 87 PHE A O 1
ATOM 701 N N . ALA A 1 88 ? -18.095 -5.751 11.301 1.00 91.69 88 ALA A N 1
ATOM 702 C CA . ALA A 1 88 ? -16.997 -5.284 10.466 1.00 91.69 88 ALA A CA 1
ATOM 703 C C . ALA A 1 88 ? -17.084 -3.772 10.266 1.00 91.69 88 ALA A C 1
ATOM 705 O O . ALA A 1 88 ? -18.143 -3.236 9.941 1.00 91.69 88 ALA A O 1
ATOM 706 N N . ALA A 1 89 ? -15.954 -3.094 10.428 1.00 92.75 89 ALA A N 1
ATOM 707 C CA . ALA A 1 89 ? -15.749 -1.733 9.967 1.00 92.75 89 ALA A CA 1
ATOM 708 C C . ALA A 1 89 ? -15.078 -1.783 8.588 1.00 92.75 89 ALA A C 1
ATOM 710 O O . ALA A 1 89 ? -13.950 -2.259 8.453 1.00 92.75 89 ALA A O 1
ATOM 711 N N . VAL A 1 90 ? -15.775 -1.312 7.558 1.00 90.12 90 VAL A N 1
ATOM 712 C CA . VAL A 1 90 ? -15.226 -1.149 6.212 1.00 90.12 90 VAL A CA 1
ATOM 713 C C . VAL A 1 90 ? -14.542 0.204 6.154 1.00 90.12 90 VAL A C 1
ATOM 715 O O . VAL A 1 90 ? -15.187 1.248 6.242 1.00 90.12 90 VAL A O 1
ATOM 718 N N . VAL A 1 91 ? -13.224 0.176 6.040 1.00 86.00 91 VAL A N 1
ATOM 719 C CA . VAL A 1 91 ? -12.370 1.356 6.065 1.00 86.00 91 VAL A CA 1
ATOM 720 C C . VAL A 1 91 ? -11.920 1.667 4.652 1.00 86.00 91 VAL A C 1
ATOM 722 O O . VAL A 1 91 ? -11.244 0.856 4.019 1.00 86.00 91 VAL A O 1
ATOM 725 N N . ASN A 1 92 ? -12.252 2.862 4.170 1.00 83.81 92 ASN A N 1
ATOM 726 C CA . ASN A 1 92 ? -11.606 3.408 2.989 1.00 83.81 92 ASN A CA 1
ATOM 727 C C . ASN A 1 92 ? -10.271 4.037 3.396 1.00 83.81 92 ASN A C 1
ATOM 729 O O . ASN A 1 92 ? -10.229 5.067 4.061 1.00 83.81 92 ASN A O 1
ATOM 733 N N . MET A 1 93 ? -9.174 3.418 2.982 1.00 78.56 93 MET A N 1
ATOM 734 C CA . MET A 1 93 ? -7.812 3.825 3.320 1.00 78.56 93 MET A CA 1
ATOM 735 C C . MET A 1 93 ? -7.396 5.146 2.662 1.00 78.56 93 MET A C 1
ATOM 737 O O . MET A 1 93 ? -6.381 5.707 3.050 1.00 78.56 93 MET A O 1
ATOM 741 N N . VAL A 1 94 ? -8.137 5.639 1.663 1.00 75.56 94 VAL A N 1
ATOM 742 C CA . VAL A 1 94 ? -7.846 6.904 0.967 1.00 75.56 94 VAL A CA 1
ATOM 743 C C . VAL A 1 94 ? -8.653 8.058 1.557 1.00 75.56 94 VAL A C 1
ATOM 745 O O . VAL A 1 94 ? -8.092 9.108 1.851 1.00 75.56 94 VAL A O 1
ATOM 748 N N . THR A 1 95 ? -9.965 7.881 1.727 1.00 76.88 95 THR A N 1
ATOM 749 C CA . THR A 1 95 ? -10.856 8.930 2.262 1.00 76.88 95 THR A CA 1
ATOM 750 C C . THR A 1 95 ? -10.963 8.908 3.784 1.00 76.88 95 THR A C 1
ATOM 752 O O . THR A 1 95 ? -11.555 9.812 4.366 1.00 76.88 95 THR A O 1
ATOM 755 N N . HIS A 1 96 ? -10.447 7.858 4.427 1.00 75.94 96 HIS A N 1
ATOM 756 C CA . HIS A 1 96 ? -10.609 7.564 5.853 1.00 75.94 96 HIS A CA 1
ATOM 757 C C . HIS A 1 96 ? -12.078 7.447 6.299 1.00 75.94 96 HIS A C 1
ATOM 759 O O . HIS A 1 96 ? -12.386 7.539 7.488 1.00 75.94 96 HIS A O 1
ATOM 765 N N . SER A 1 97 ? -13.006 7.220 5.362 1.00 83.62 97 SER A N 1
ATOM 766 C CA . SER A 1 97 ? -14.406 6.968 5.696 1.00 83.62 97 SER A CA 1
ATOM 767 C C . SER A 1 97 ? -14.583 5.559 6.254 1.00 83.62 97 SER A C 1
ATOM 769 O O . SER A 1 97 ? -13.976 4.607 5.760 1.00 83.62 97 SER A O 1
ATOM 771 N N . VAL A 1 98 ? -15.459 5.431 7.250 1.00 88.19 98 VAL A N 1
ATOM 772 C CA . VAL A 1 98 ? -15.760 4.162 7.915 1.00 88.19 98 VAL A CA 1
ATOM 773 C C . VAL A 1 98 ? -17.245 3.851 7.789 1.00 88.19 98 VAL A C 1
ATOM 775 O O . VAL A 1 98 ? -18.089 4.628 8.245 1.00 88.19 98 VAL A O 1
ATOM 778 N N . GLU A 1 99 ? -17.554 2.694 7.216 1.00 90.06 99 GLU A N 1
ATOM 779 C CA . GLU A 1 99 ? -18.893 2.106 7.209 1.00 90.06 99 GLU A CA 1
ATOM 780 C C . GLU A 1 99 ? -18.940 0.888 8.129 1.00 90.06 99 GLU A C 1
ATOM 782 O O . GLU A 1 99 ? -17.927 0.231 8.355 1.00 90.06 99 GLU A O 1
ATOM 787 N N . ILE A 1 100 ? -20.109 0.589 8.691 1.00 90.94 100 ILE A N 1
ATOM 788 C CA . ILE A 1 100 ? -20.277 -0.496 9.662 1.00 90.94 100 ILE A CA 1
ATOM 789 C C . ILE A 1 100 ? -21.239 -1.534 9.096 1.00 90.94 100 ILE A C 1
ATOM 791 O O . ILE A 1 100 ? -22.337 -1.199 8.656 1.00 90.94 100 ILE A O 1
ATOM 795 N N . ILE A 1 101 ? -20.832 -2.797 9.176 1.00 87.19 101 ILE A N 1
ATOM 796 C CA . ILE A 1 101 ? -21.659 -3.971 8.907 1.00 87.19 101 ILE A CA 1
ATOM 797 C C . ILE A 1 101 ? -21.836 -4.715 10.232 1.00 87.19 101 ILE A C 1
ATOM 799 O O . ILE A 1 101 ? -20.882 -5.297 10.747 1.00 87.19 101 ILE A O 1
ATOM 803 N N . ASP A 1 102 ? -23.048 -4.690 10.782 1.00 87.25 102 ASP A N 1
ATOM 804 C CA . ASP A 1 102 ? -23.406 -5.333 12.052 1.00 87.25 102 ASP A CA 1
ATOM 805 C C . ASP A 1 102 ? -24.807 -5.978 11.942 1.00 87.25 102 ASP A C 1
ATOM 807 O O . ASP A 1 102 ? -25.764 -5.259 11.641 1.00 87.25 102 ASP A O 1
ATOM 811 N N . PRO A 1 103 ? -24.969 -7.299 12.169 1.00 82.62 103 PRO A N 1
ATOM 812 C CA . PRO A 1 103 ? -23.919 -8.269 12.475 1.00 82.62 103 PRO A CA 1
ATOM 813 C C . PRO A 1 103 ? -23.069 -8.604 11.246 1.00 82.62 103 PRO A C 1
ATOM 815 O O . PRO A 1 103 ? -23.545 -8.610 10.109 1.00 82.62 103 PRO A O 1
ATOM 818 N N . TYR A 1 104 ? -21.802 -8.926 11.482 1.00 80.44 104 TYR A N 1
ATOM 819 C CA . TYR A 1 104 ? -20.919 -9.452 10.452 1.00 80.44 104 TYR A CA 1
ATOM 820 C C . TYR A 1 104 ? -21.076 -10.969 10.337 1.00 80.44 104 TYR A C 1
ATOM 822 O O . TYR A 1 104 ? -20.907 -11.706 11.307 1.00 80.44 104 TYR A O 1
ATOM 830 N N . ILE A 1 105 ? -21.392 -11.429 9.125 1.00 75.88 105 ILE A N 1
ATOM 831 C CA . ILE A 1 105 ? -21.556 -12.844 8.793 1.00 75.88 105 ILE A CA 1
ATOM 832 C C . ILE A 1 105 ? -20.616 -13.165 7.631 1.00 75.88 105 ILE A C 1
ATOM 834 O O . ILE A 1 105 ? -20.787 -12.659 6.521 1.00 75.88 105 ILE A O 1
ATOM 838 N N . GLU A 1 106 ? -19.634 -14.027 7.887 1.00 64.94 106 GLU A N 1
ATOM 839 C CA . GLU A 1 106 ? -18.555 -14.346 6.944 1.00 64.94 106 GLU A CA 1
ATOM 840 C C . GLU A 1 106 ? -19.081 -14.942 5.620 1.00 64.94 106 GLU A C 1
ATOM 842 O O . GLU A 1 106 ? -18.578 -14.657 4.536 1.00 64.94 106 GLU A O 1
ATOM 847 N N . SER A 1 107 ? -20.192 -15.684 5.658 1.00 59.28 107 SER A N 1
ATOM 848 C CA . SER A 1 107 ? -20.805 -16.269 4.457 1.00 59.28 107 SER A CA 1
ATOM 849 C C . SER A 1 107 ? -21.404 -15.243 3.479 1.00 59.28 107 SER A C 1
ATOM 851 O O . SER A 1 107 ? -21.701 -15.597 2.339 1.00 59.28 107 SER A O 1
ATOM 853 N N . HIS A 1 108 ? -21.557 -13.971 3.873 1.00 52.94 108 HIS A N 1
ATOM 854 C CA . HIS A 1 108 ? -22.115 -12.897 3.032 1.00 52.94 108 HIS A CA 1
ATOM 855 C C . HIS A 1 108 ? -21.037 -12.048 2.324 1.00 52.94 108 HIS A C 1
ATOM 857 O O . HIS A 1 108 ? -21.350 -11.077 1.630 1.00 52.94 108 HIS A O 1
ATOM 863 N N . ILE A 1 109 ? -19.758 -12.405 2.453 1.00 52.28 109 ILE A N 1
ATOM 864 C CA . ILE A 1 109 ? -18.631 -11.639 1.893 1.00 52.28 109 ILE A CA 1
ATOM 865 C C . ILE A 1 109 ? -18.671 -11.564 0.364 1.00 52.28 109 ILE A C 1
ATOM 867 O O . ILE A 1 109 ? -18.439 -10.497 -0.205 1.00 52.28 109 ILE A O 1
ATOM 871 N N . ASN A 1 110 ? -19.060 -12.650 -0.309 1.00 46.16 110 ASN A N 1
ATOM 872 C CA . ASN A 1 110 ? -19.194 -12.662 -1.770 1.00 46.16 110 ASN A CA 1
ATOM 873 C C . ASN A 1 110 ? -20.314 -11.724 -2.264 1.00 46.16 110 ASN A C 1
ATOM 875 O O . ASN A 1 110 ? -20.216 -11.176 -3.358 1.00 46.16 110 ASN A O 1
ATOM 879 N N . SER A 1 111 ? -21.341 -11.470 -1.444 1.00 45.53 111 SER A N 1
ATOM 880 C CA . SER A 1 111 ? -22.428 -10.521 -1.743 1.00 45.53 111 SER A CA 1
ATOM 881 C C . SER A 1 111 ? -22.123 -9.063 -1.367 1.00 45.53 111 SER A C 1
ATOM 883 O O . SER A 1 111 ? -22.882 -8.166 -1.726 1.00 45.53 111 SER A O 1
ATOM 885 N N . LEU A 1 112 ? -21.017 -8.785 -0.668 1.00 43.22 112 LEU A N 1
ATOM 886 C CA . LEU A 1 112 ? -20.621 -7.419 -0.292 1.00 43.22 112 LEU A CA 1
ATOM 887 C C . LEU A 1 112 ? -19.788 -6.707 -1.371 1.00 43.22 112 LEU A C 1
ATOM 889 O O . LEU A 1 112 ? -19.679 -5.482 -1.335 1.00 43.22 112 LEU A O 1
ATOM 893 N N . GLN A 1 113 ? -19.298 -7.429 -2.389 1.00 45.91 113 GLN A N 1
ATOM 894 C CA . GLN A 1 113 ? -18.669 -6.830 -3.580 1.00 45.91 113 GLN A CA 1
ATOM 895 C C . GLN A 1 113 ? -19.612 -5.878 -4.343 1.00 45.91 113 GLN A C 1
ATOM 897 O O . GLN A 1 113 ? -19.154 -5.028 -5.105 1.00 45.91 113 GLN A O 1
ATOM 902 N N . THR A 1 114 ? -20.926 -5.988 -4.128 1.00 42.72 114 THR A N 1
ATOM 903 C CA . THR A 1 114 ? -21.947 -5.162 -4.786 1.00 42.72 114 THR A CA 1
ATOM 904 C C . THR A 1 114 ? -22.336 -3.882 -4.045 1.00 42.72 114 THR A C 1
ATOM 906 O O . THR A 1 114 ? -22.991 -3.042 -4.658 1.00 42.72 114 THR A O 1
ATOM 909 N N . VAL A 1 115 ? -21.947 -3.690 -2.776 1.00 43.78 115 VAL A N 1
ATOM 910 C CA . VAL A 1 115 ? -22.433 -2.544 -1.972 1.00 43.78 115 VAL A CA 1
ATOM 911 C C . VAL A 1 115 ? -21.597 -1.276 -2.178 1.00 43.78 115 VAL A C 1
ATOM 913 O O . VAL A 1 115 ? -22.129 -0.179 -2.075 1.00 43.78 115 VAL A O 1
ATOM 916 N N . LEU A 1 116 ? -20.325 -1.395 -2.571 1.00 43.03 116 LEU A N 1
ATOM 917 C CA . LEU A 1 116 ? -19.444 -0.240 -2.773 1.00 43.03 116 LEU A CA 1
ATOM 918 C C . LEU A 1 116 ? -18.791 -0.277 -4.155 1.00 43.03 116 LEU A C 1
ATOM 920 O O . LEU A 1 116 ? -17.595 -0.530 -4.303 1.00 43.03 116 LEU A O 1
ATOM 924 N N . LYS A 1 117 ? -19.579 0.023 -5.193 1.00 38.38 117 LYS A N 1
ATOM 925 C CA . LYS A 1 117 ? -18.992 0.644 -6.384 1.00 38.38 117 LYS A CA 1
ATOM 926 C C . LYS A 1 117 ? -18.615 2.064 -5.964 1.00 38.38 117 LYS A C 1
ATOM 928 O O . LYS A 1 117 ? -19.528 2.815 -5.627 1.00 38.38 117 LYS A O 1
ATOM 933 N N . PRO A 1 118 ? -17.333 2.466 -5.975 1.00 39.38 118 PRO A N 1
ATOM 934 C CA . PRO A 1 118 ? -17.038 3.883 -5.934 1.00 39.38 118 PRO A CA 1
ATOM 935 C C . PRO A 1 118 ? -17.684 4.458 -7.193 1.00 39.38 118 PRO A C 1
ATOM 937 O O . PRO A 1 118 ? -17.257 4.155 -8.312 1.00 39.38 118 PRO A O 1
ATOM 940 N N . GLU A 1 119 ? -18.763 5.225 -7.042 1.00 37.31 119 GLU A N 1
ATOM 941 C CA . GLU A 1 119 ? -19.143 6.127 -8.112 1.00 37.31 119 GLU A CA 1
ATOM 942 C C . GLU A 1 119 ? -17.893 6.954 -8.394 1.00 37.31 119 GLU A C 1
ATOM 944 O O . GLU A 1 119 ? -17.367 7.646 -7.522 1.00 37.31 119 GLU A O 1
ATOM 949 N N . ARG A 1 120 ? -17.370 6.822 -9.616 1.00 36.53 120 ARG A N 1
ATOM 950 C CA . ARG A 1 120 ? -16.400 7.749 -10.197 1.00 36.53 120 ARG A CA 1
ATOM 951 C C . ARG A 1 120 ? -17.096 9.101 -10.367 1.00 36.53 120 ARG A C 1
ATOM 953 O O . ARG A 1 120 ? -17.300 9.566 -11.482 1.00 36.53 120 ARG A O 1
ATOM 960 N N . ALA A 1 121 ? -17.523 9.709 -9.273 1.00 32.66 121 ALA A N 1
ATOM 961 C CA . ALA A 1 121 ? -17.940 11.085 -9.257 1.00 32.66 121 ALA A CA 1
ATOM 962 C C . ALA A 1 121 ? -16.647 11.895 -9.335 1.00 32.66 121 ALA A C 1
ATOM 964 O O . ALA A 1 121 ? -15.759 11.788 -8.488 1.00 32.66 121 ALA A O 1
ATOM 965 N N . GLY A 1 122 ? -16.488 12.607 -10.448 1.00 34.72 122 GLY A N 1
ATOM 966 C CA . GLY A 1 122 ? -15.371 13.507 -10.663 1.00 34.72 122 GLY A CA 1
ATOM 967 C C . GLY A 1 122 ? -15.343 14.554 -9.558 1.00 34.72 122 GLY A C 1
ATOM 968 O O . GLY A 1 122 ? -16.094 15.522 -9.609 1.00 34.72 122 GLY A O 1
ATOM 969 N N . TYR A 1 123 ? -14.480 14.364 -8.565 1.00 33.31 123 TYR A N 1
ATOM 970 C CA . TYR A 1 123 ? -14.271 15.340 -7.509 1.00 33.31 123 TYR A CA 1
ATOM 971 C C . TYR A 1 123 ? -12.945 16.053 -7.732 1.00 33.31 123 TYR A C 1
ATOM 973 O O . TYR A 1 123 ? -11.867 15.457 -7.709 1.00 33.31 123 TYR A O 1
ATOM 981 N N . LYS A 1 124 ? -13.060 17.363 -7.962 1.00 31.61 124 LYS A N 1
ATOM 982 C CA . LYS A 1 124 ? -11.983 18.325 -7.756 1.00 31.61 124 LYS A CA 1
ATOM 983 C C . LYS A 1 124 ? -11.579 18.245 -6.283 1.00 31.61 124 LYS A C 1
ATOM 985 O O . LYS A 1 124 ? -12.380 18.578 -5.415 1.00 31.61 124 LYS A O 1
ATOM 990 N N . LEU A 1 125 ? -10.360 17.779 -6.020 1.00 36.69 125 LE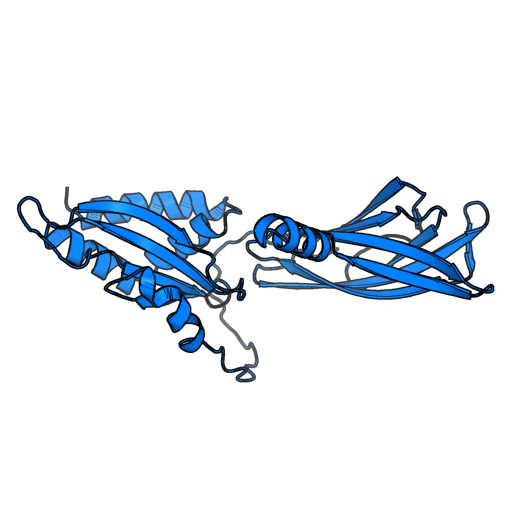U A N 1
ATOM 991 C CA . LEU A 1 125 ? -9.697 17.944 -4.729 1.00 36.69 125 LEU A CA 1
ATOM 992 C C . LEU A 1 125 ? -9.385 19.433 -4.548 1.00 36.69 125 LEU A C 1
ATOM 994 O O . LEU A 1 125 ? -8.319 19.896 -4.942 1.00 36.69 125 LEU A O 1
ATOM 998 N N . GLU A 1 126 ? -10.314 20.185 -3.973 1.00 32.16 126 GLU A N 1
ATOM 999 C CA . GLU A 1 126 ? -9.990 21.470 -3.363 1.00 32.16 126 GLU A CA 1
ATOM 1000 C C . GLU A 1 126 ? -10.309 21.393 -1.872 1.00 32.16 126 GLU A C 1
ATOM 1002 O O . GLU A 1 126 ? -11.457 21.462 -1.453 1.00 32.16 126 GLU A O 1
ATOM 1007 N N . ASN A 1 127 ? -9.207 21.271 -1.131 1.00 36.19 127 ASN A N 1
ATOM 1008 C CA . ASN A 1 127 ? -8.974 21.708 0.239 1.00 36.19 127 ASN A CA 1
ATOM 1009 C C . ASN A 1 127 ? -9.585 20.892 1.392 1.00 36.19 127 ASN A C 1
ATOM 1011 O O . ASN A 1 127 ? -10.782 20.658 1.477 1.00 36.19 127 ASN A O 1
ATOM 1015 N N . GLU A 1 128 ? -8.677 20.558 2.319 1.00 35.59 128 GLU A N 1
ATOM 1016 C CA . GLU A 1 128 ? -8.893 20.033 3.678 1.00 35.59 128 GLU A CA 1
ATOM 1017 C C . GLU A 1 128 ? -8.934 18.499 3.827 1.00 35.59 128 GLU A C 1
ATOM 1019 O O . GLU A 1 128 ? -9.812 17.918 4.459 1.00 35.59 128 GLU A O 1
ATOM 1024 N N . MET A 1 129 ? -7.890 17.823 3.322 1.00 38.72 129 MET A N 1
ATOM 1025 C CA . MET A 1 129 ? -7.440 16.560 3.925 1.00 38.72 129 MET A CA 1
ATOM 1026 C C . MET A 1 129 ? -6.877 16.871 5.317 1.00 38.72 129 MET A C 1
ATOM 1028 O O . MET A 1 129 ? -5.825 17.495 5.438 1.00 38.72 129 MET A O 1
ATOM 1032 N N . LEU A 1 130 ? -7.595 16.458 6.361 1.00 36.56 130 LEU A N 1
ATOM 1033 C CA . LEU A 1 130 ? -7.123 16.495 7.743 1.00 36.56 130 LEU A CA 1
ATOM 1034 C C . LEU A 1 130 ? -5.845 15.635 7.859 1.00 36.56 130 LEU A C 1
ATOM 1036 O O . LEU A 1 130 ? -5.891 14.426 7.620 1.00 36.56 130 LEU A O 1
ATOM 1040 N N . ASP A 1 131 ? -4.718 16.269 8.196 1.00 39.00 131 ASP A N 1
ATOM 1041 C CA . ASP A 1 131 ? -3.389 15.665 8.383 1.00 39.00 131 ASP A CA 1
ATOM 1042 C C . ASP A 1 131 ? -3.412 14.582 9.486 1.00 39.00 131 ASP A C 1
ATOM 1044 O O . ASP A 1 131 ? -3.240 14.868 10.671 1.00 39.00 131 ASP A O 1
ATOM 1048 N N . TRP A 1 132 ? -3.597 13.313 9.110 1.00 36.16 132 TRP A N 1
ATOM 1049 C CA . TRP A 1 132 ? -3.133 12.182 9.923 1.00 36.16 132 TRP A CA 1
ATOM 1050 C C . TRP A 1 132 ? -1.701 11.842 9.487 1.00 36.16 132 TRP A C 1
ATOM 1052 O O . TRP A 1 132 ? -1.466 11.719 8.281 1.00 36.16 132 TRP A O 1
ATOM 1062 N N . PRO A 1 133 ? -0.718 11.708 10.398 1.00 52.66 133 PRO A N 1
ATOM 1063 C CA . PRO A 1 133 ? 0.688 11.905 10.066 1.00 52.66 133 PRO A CA 1
ATOM 1064 C C . PRO A 1 133 ? 1.313 10.633 9.487 1.00 52.66 133 PRO A C 1
ATOM 1066 O O . PRO A 1 133 ? 2.232 10.061 10.070 1.00 52.66 133 PRO A O 1
ATOM 1069 N N . LEU A 1 134 ? 0.849 10.174 8.323 1.00 58.25 134 LEU A N 1
ATOM 1070 C CA . LEU A 1 134 ? 1.636 9.216 7.557 1.00 58.25 134 LEU A CA 1
ATOM 1071 C C . LEU A 1 134 ? 2.858 9.964 7.017 1.00 58.25 134 LEU A C 1
ATOM 1073 O O . LEU A 1 134 ? 2.698 10.916 6.245 1.00 58.25 134 LEU A O 1
ATOM 1077 N N . PRO A 1 135 ? 4.084 9.581 7.424 1.00 75.00 135 PRO A N 1
ATOM 1078 C CA . PRO A 1 135 ? 5.274 10.300 7.011 1.00 75.00 135 PRO A CA 1
ATOM 1079 C C . PRO A 1 135 ? 5.354 10.274 5.489 1.00 75.00 135 PRO A C 1
ATOM 1081 O O . PRO A 1 135 ? 5.156 9.223 4.867 1.00 75.00 135 PRO A O 1
ATOM 1084 N N . LYS A 1 136 ? 5.649 11.432 4.889 1.00 85.38 136 LYS A N 1
ATOM 1085 C CA . LYS A 1 136 ? 5.898 11.509 3.450 1.00 85.38 136 LYS A CA 1
ATOM 1086 C C . LYS A 1 136 ? 7.034 10.550 3.090 1.00 85.38 136 LYS A C 1
ATOM 1088 O O . LYS A 1 136 ? 8.018 10.441 3.825 1.00 85.38 136 LYS A O 1
ATOM 1093 N N . LYS A 1 137 ? 6.914 9.862 1.956 1.00 83.44 137 LYS A N 1
ATOM 1094 C CA . LYS A 1 137 ? 7.934 8.918 1.475 1.00 83.44 137 LYS A CA 1
ATOM 1095 C C . LYS A 1 137 ? 8.425 9.314 0.093 1.00 83.44 137 LYS A C 1
ATOM 1097 O O . LYS A 1 137 ? 7.632 9.696 -0.763 1.00 83.44 137 LYS A O 1
ATOM 1102 N N . HIS A 1 138 ? 9.729 9.189 -0.129 1.00 90.25 138 HIS A N 1
ATOM 1103 C CA . HIS A 1 138 ? 10.267 9.153 -1.485 1.00 90.25 138 HIS A CA 1
ATOM 1104 C C . HIS A 1 138 ? 9.839 7.828 -2.109 1.00 90.25 138 HIS A C 1
ATOM 1106 O O . HIS A 1 138 ? 10.139 6.759 -1.573 1.00 90.25 138 HIS A O 1
ATOM 1112 N N . ILE A 1 139 ? 9.078 7.908 -3.193 1.00 90.44 139 ILE A N 1
ATOM 1113 C CA . ILE A 1 139 ? 8.568 6.734 -3.894 1.00 90.44 139 ILE A CA 1
ATOM 1114 C C . ILE A 1 139 ? 9.710 6.158 -4.730 1.00 90.44 139 ILE A C 1
ATOM 1116 O O . ILE A 1 139 ? 10.491 6.917 -5.308 1.00 90.44 139 ILE A O 1
ATOM 1120 N N . GLN A 1 140 ? 9.832 4.832 -4.770 1.00 91.75 140 GLN A N 1
ATOM 1121 C CA . GLN A 1 140 ? 10.949 4.166 -5.442 1.00 91.75 140 GLN A CA 1
ATOM 1122 C C . GLN A 1 140 ? 10.471 3.240 -6.556 1.00 91.75 140 GLN A C 1
ATOM 1124 O O . GLN A 1 140 ? 9.462 2.548 -6.422 1.00 91.75 140 GLN A O 1
ATOM 1129 N N . LEU A 1 141 ? 11.239 3.207 -7.636 1.00 92.06 141 LEU A N 1
ATOM 1130 C CA . LEU A 1 141 ? 11.070 2.283 -8.741 1.00 92.06 141 LEU A CA 1
ATOM 1131 C C . LEU A 1 141 ? 12.375 1.520 -8.939 1.00 92.06 141 LEU A C 1
ATOM 1133 O O . LEU A 1 141 ? 13.399 2.110 -9.285 1.00 92.06 141 LEU A O 1
ATOM 1137 N N . THR A 1 142 ? 12.333 0.213 -8.713 1.00 92.12 142 THR A N 1
ATOM 1138 C CA . THR A 1 142 ? 13.452 -0.679 -9.003 1.00 92.12 142 THR A CA 1
ATOM 1139 C C . THR A 1 142 ? 13.283 -1.267 -10.396 1.00 92.12 142 THR A C 1
ATOM 1141 O O . THR A 1 142 ? 12.237 -1.821 -10.722 1.00 92.12 142 THR A O 1
ATOM 1144 N N . LEU A 1 143 ? 14.319 -1.158 -11.218 1.00 91.25 143 LEU A N 1
ATOM 1145 C CA . LEU A 1 143 ? 14.374 -1.736 -12.553 1.00 91.25 143 LEU A CA 1
ATOM 1146 C C . LEU A 1 143 ? 15.438 -2.830 -12.558 1.00 91.25 143 LEU A C 1
ATOM 1148 O O . LEU A 1 143 ? 16.601 -2.555 -12.257 1.00 91.25 143 LEU A O 1
ATOM 1152 N N . SER A 1 144 ? 15.038 -4.056 -12.885 1.00 88.88 144 SER A N 1
ATOM 1153 C CA . SER A 1 144 ? 15.920 -5.225 -12.925 1.00 88.88 144 SER A CA 1
ATOM 1154 C C . SER A 1 144 ? 16.103 -5.695 -14.363 1.00 88.88 144 SER A C 1
ATOM 1156 O O . SER A 1 144 ? 15.131 -5.889 -15.101 1.00 88.88 144 SER A O 1
ATOM 1158 N N . ASN A 1 145 ? 17.356 -5.883 -14.771 1.00 83.06 145 ASN A N 1
ATOM 1159 C CA . ASN A 1 145 ? 17.687 -6.368 -16.102 1.00 83.06 145 ASN A CA 1
ATOM 1160 C C . ASN A 1 145 ? 18.059 -7.852 -16.057 1.00 83.06 145 ASN A C 1
ATOM 1162 O O . ASN A 1 145 ? 19.197 -8.217 -15.779 1.00 83.06 145 ASN A O 1
ATOM 1166 N N . HIS A 1 146 ? 17.107 -8.710 -16.404 1.00 81.69 146 HIS A N 1
ATOM 1167 C CA . HIS A 1 146 ? 17.360 -10.133 -16.655 1.00 81.69 146 HIS A CA 1
ATOM 1168 C C . HIS A 1 146 ? 17.418 -10.462 -18.149 1.00 81.69 146 HIS A C 1
ATOM 1170 O O . HIS A 1 146 ? 17.467 -11.629 -18.541 1.00 81.69 146 HIS A O 1
ATOM 1176 N N . THR A 1 147 ? 17.458 -9.439 -19.001 1.00 72.00 147 THR A N 1
ATOM 1177 C CA . THR A 1 147 ? 17.691 -9.623 -20.429 1.00 72.00 147 THR A CA 1
ATOM 1178 C C . THR A 1 147 ? 19.136 -10.072 -20.620 1.00 72.00 147 THR A C 1
ATOM 1180 O O . THR A 1 147 ? 20.026 -9.643 -19.890 1.00 72.00 147 THR A O 1
ATOM 1183 N N . GLY A 1 148 ? 19.402 -10.967 -21.571 1.00 78.25 148 GLY A N 1
ATOM 1184 C CA . GLY A 1 148 ? 20.764 -11.438 -21.868 1.00 78.25 148 GLY A CA 1
ATOM 1185 C C . GLY A 1 148 ? 21.660 -10.380 -22.531 1.00 78.25 148 GLY A C 1
ATOM 1186 O O . GLY A 1 148 ? 22.579 -10.746 -23.255 1.00 78.25 148 GLY A O 1
ATOM 1187 N N . MET A 1 149 ? 21.349 -9.093 -22.360 1.00 84.06 149 MET A N 1
ATOM 1188 C CA . MET A 1 149 ? 22.056 -7.953 -22.928 1.00 84.06 149 MET A CA 1
ATOM 1189 C C . MET A 1 149 ? 22.188 -6.839 -21.892 1.00 84.06 149 MET A C 1
ATOM 1191 O O . MET A 1 149 ? 21.307 -6.639 -21.054 1.00 84.06 149 MET A O 1
ATOM 1195 N N . ASP A 1 150 ? 23.274 -6.083 -21.981 1.00 89.81 150 ASP A N 1
ATOM 1196 C CA . ASP A 1 150 ? 23.426 -4.859 -21.207 1.00 89.81 150 ASP A CA 1
ATOM 1197 C C . ASP A 1 150 ? 22.655 -3.722 -21.885 1.00 89.81 150 ASP A C 1
ATOM 1199 O O . ASP A 1 150 ? 22.618 -3.613 -23.117 1.00 89.81 150 ASP A O 1
ATOM 1203 N N . ILE A 1 151 ? 22.049 -2.856 -21.078 1.00 92.44 151 ILE A N 1
ATOM 1204 C CA 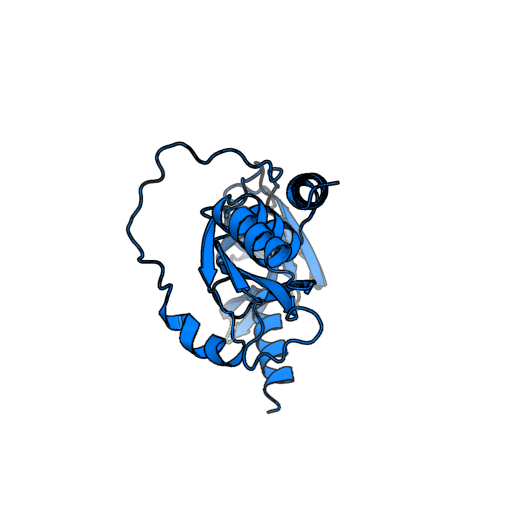. ILE A 1 151 ? 21.244 -1.729 -21.557 1.00 92.44 151 ILE A CA 1
ATOM 1205 C C . ILE A 1 151 ? 21.654 -0.437 -20.858 1.00 92.44 151 ILE A C 1
ATOM 1207 O O . ILE A 1 151 ? 22.260 -0.452 -19.789 1.00 92.44 151 ILE A O 1
ATOM 1211 N N . HIS A 1 152 ? 21.317 0.690 -21.471 1.00 94.56 152 HIS A N 1
ATOM 1212 C CA . HIS A 1 152 ? 21.277 1.982 -20.802 1.00 94.56 152 HIS A CA 1
ATOM 1213 C C . HIS A 1 152 ? 19.833 2.316 -20.465 1.00 94.56 152 HIS A C 1
ATOM 1215 O O . HIS A 1 152 ? 18.944 2.131 -21.296 1.00 94.56 152 HIS A O 1
ATOM 1221 N N . VAL A 1 153 ? 19.610 2.830 -19.262 1.00 94.31 153 VAL A N 1
ATOM 1222 C CA . VAL A 1 153 ? 18.292 3.278 -18.822 1.00 94.31 153 VAL A CA 1
ATOM 1223 C C . VAL A 1 153 ? 18.386 4.724 -18.345 1.00 94.31 153 VAL A C 1
ATOM 1225 O O . VAL A 1 153 ? 19.393 5.152 -17.780 1.00 94.31 153 VAL A O 1
ATOM 1228 N N . GLN A 1 154 ? 17.336 5.491 -18.594 1.00 95.19 154 GLN A N 1
ATOM 1229 C CA . GLN A 1 154 ? 17.122 6.797 -17.996 1.00 95.19 154 GLN A CA 1
ATOM 1230 C C . GLN A 1 154 ? 15.712 6.820 -17.427 1.00 95.19 154 GLN A C 1
ATOM 1232 O O . GLN A 1 154 ? 14.768 6.382 -18.079 1.00 95.19 154 GLN A O 1
ATOM 1237 N N . VAL A 1 155 ? 15.586 7.316 -16.205 1.00 94.00 155 VAL A N 1
ATOM 1238 C CA . VAL A 1 155 ? 14.313 7.529 -15.531 1.00 94.00 155 VAL A CA 1
ATOM 1239 C C . VAL A 1 155 ? 14.167 9.025 -15.316 1.00 94.00 155 VAL A C 1
ATOM 1241 O O . VAL A 1 155 ? 15.006 9.640 -14.655 1.00 94.00 155 VAL A O 1
ATOM 1244 N N . THR A 1 156 ? 13.127 9.599 -15.905 1.00 88.31 156 THR A N 1
ATOM 1245 C CA . THR A 1 156 ? 12.768 11.014 -15.812 1.00 88.31 156 THR A CA 1
ATOM 1246 C C . THR A 1 156 ? 11.384 11.168 -15.174 1.00 88.31 156 THR A C 1
ATOM 1248 O O . THR A 1 156 ? 10.812 10.208 -14.652 1.00 88.31 156 THR A O 1
ATOM 1251 N N . ASP A 1 157 ? 10.878 12.403 -15.147 1.00 75.44 157 ASP A N 1
ATOM 1252 C CA . ASP A 1 157 ? 9.665 12.812 -14.441 1.00 75.44 157 ASP A CA 1
ATOM 1253 C C . ASP A 1 157 ? 9.709 12.510 -12.943 1.00 75.44 157 ASP A C 1
ATOM 1255 O O . ASP A 1 157 ? 9.155 11.546 -12.438 1.00 75.44 157 ASP A O 1
ATOM 1259 N N . LYS A 1 158 ? 10.332 13.429 -12.196 1.00 69.00 158 LYS A N 1
ATOM 1260 C CA . LYS A 1 158 ? 10.364 13.468 -10.721 1.00 69.00 158 LYS A CA 1
ATOM 1261 C C . LYS A 1 158 ? 11.272 12.436 -10.055 1.00 69.00 158 LYS A C 1
ATOM 1263 O O . LYS A 1 158 ? 11.358 12.477 -8.829 1.00 69.00 158 LYS A O 1
ATOM 1268 N N . ALA A 1 159 ? 12.004 11.620 -10.807 1.00 75.56 159 ALA A N 1
ATOM 1269 C CA . ALA A 1 159 ? 13.150 10.845 -10.336 1.00 75.56 159 ALA A CA 1
ATOM 1270 C C . ALA A 1 159 ? 14.394 11.165 -11.173 1.00 75.56 159 ALA A C 1
ATOM 1272 O O . ALA A 1 159 ? 14.270 11.505 -12.344 1.00 75.56 159 ALA A O 1
ATOM 1273 N N . ASP A 1 160 ? 15.573 11.068 -10.555 1.00 71.31 160 ASP A N 1
ATOM 1274 C CA . ASP A 1 160 ? 16.855 11.292 -11.228 1.00 71.31 160 ASP A CA 1
ATOM 1275 C C . ASP A 1 160 ? 17.665 10.021 -11.232 1.00 71.31 160 ASP A C 1
ATOM 1277 O O . ASP A 1 160 ? 18.406 9.730 -10.289 1.00 71.31 160 ASP A O 1
ATOM 1281 N N . TRP A 1 161 ? 17.530 9.261 -12.308 1.00 82.75 161 TRP A N 1
ATOM 1282 C CA . TRP A 1 161 ? 18.463 8.184 -12.551 1.00 82.75 161 TRP A CA 1
ATOM 1283 C C . TRP A 1 161 ? 18.821 8.102 -14.028 1.00 82.75 161 TRP A C 1
ATOM 1285 O O . TRP A 1 161 ? 17.953 7.992 -14.888 1.00 82.75 161 TRP A O 1
ATOM 1295 N N . GLY A 1 162 ? 20.119 8.120 -14.311 1.00 82.00 162 GLY A N 1
ATOM 1296 C CA . GLY A 1 162 ? 20.653 7.955 -15.655 1.00 82.00 162 GLY A CA 1
ATOM 1297 C C . GLY A 1 162 ? 20.684 9.229 -16.523 1.00 82.00 162 GLY A C 1
ATOM 1298 O O . GLY A 1 162 ? 20.416 10.324 -16.026 1.00 82.00 162 GLY A O 1
ATOM 1299 N N . PRO A 1 163 ? 21.045 9.095 -17.816 1.00 86.12 163 PRO A N 1
ATOM 1300 C CA . PRO A 1 163 ? 21.277 7.829 -18.516 1.00 86.12 163 PRO A CA 1
ATOM 1301 C C . PRO A 1 163 ? 22.471 7.061 -17.934 1.00 86.12 163 PRO A C 1
ATOM 1303 O O . PRO A 1 163 ? 23.561 7.605 -17.773 1.00 86.12 163 PRO A O 1
ATOM 1306 N N . GLY A 1 164 ? 22.249 5.799 -17.569 1.00 90.62 164 GLY A N 1
ATOM 1307 C CA . GLY A 1 164 ? 23.235 4.958 -16.892 1.00 90.62 164 GLY A CA 1
ATOM 1308 C C . GLY A 1 164 ? 23.150 3.509 -17.348 1.00 90.62 164 GLY A C 1
ATOM 1309 O O . GLY A 1 164 ? 22.090 3.038 -17.759 1.00 90.62 164 GLY A O 1
ATOM 1310 N N . GLN A 1 165 ? 24.279 2.810 -17.288 1.00 92.31 165 GLN A N 1
ATOM 1311 C CA . GLN A 1 165 ? 24.371 1.401 -17.652 1.00 92.31 165 GLN A CA 1
ATOM 1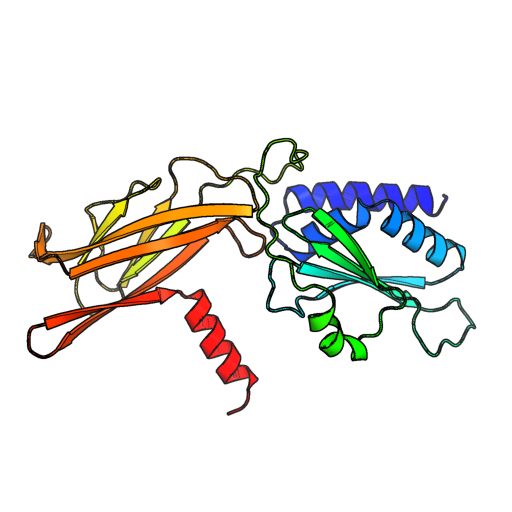312 C C . GLN A 1 165 ? 23.673 0.529 -16.597 1.00 92.31 165 GLN A C 1
ATOM 1314 O O . GLN A 1 165 ? 23.887 0.693 -15.396 1.00 92.31 165 GLN A O 1
ATOM 1319 N N . LEU A 1 166 ? 22.856 -0.409 -17.063 1.00 90.44 166 LEU A N 1
ATOM 1320 C CA . LEU A 1 166 ? 22.191 -1.442 -16.280 1.00 90.44 166 LEU A CA 1
ATOM 1321 C C . LEU A 1 166 ? 22.537 -2.796 -16.912 1.00 90.44 166 LEU A C 1
ATOM 1323 O O . LEU A 1 166 ? 21.950 -3.199 -17.922 1.00 90.44 166 LEU A O 1
ATOM 1327 N N . ASN A 1 167 ? 23.530 -3.481 -16.345 1.00 88.12 167 ASN A N 1
ATOM 1328 C CA . ASN A 1 167 ? 24.019 -4.736 -16.913 1.00 88.12 167 ASN A CA 1
ATOM 1329 C C . ASN A 1 167 ? 23.079 -5.903 -16.651 1.00 88.12 167 ASN A C 1
ATOM 1331 O O . ASN A 1 167 ? 22.206 -5.845 -15.780 1.00 88.12 167 ASN A O 1
ATOM 1335 N N . HIS A 1 168 ? 23.303 -6.986 -17.387 1.00 83.81 168 HIS A N 1
ATOM 1336 C CA . HIS A 1 168 ? 22.668 -8.263 -17.116 1.00 83.81 168 HIS A CA 1
ATOM 1337 C C . HIS A 1 168 ? 22.800 -8.660 -15.633 1.00 83.81 168 HIS A C 1
ATOM 1339 O O . HIS A 1 168 ? 23.872 -8.562 -15.031 1.00 83.81 168 HIS A O 1
ATOM 1345 N N . ALA A 1 169 ? 21.688 -9.128 -15.065 1.00 80.69 169 ALA A N 1
ATOM 1346 C CA . ALA A 1 169 ? 21.513 -9.526 -13.670 1.00 80.69 169 ALA A CA 1
ATOM 1347 C C . ALA A 1 169 ? 21.761 -8.411 -12.635 1.00 80.69 169 ALA A C 1
ATOM 1349 O O . ALA A 1 169 ? 21.936 -8.701 -11.450 1.00 80.69 169 ALA A O 1
ATOM 1350 N N . GLN A 1 170 ? 21.753 -7.143 -13.055 1.00 86.50 170 GLN A N 1
ATOM 1351 C CA . GLN A 1 170 ? 21.804 -5.996 -12.152 1.00 86.50 170 GLN A CA 1
ATOM 1352 C C . GLN A 1 170 ? 20.431 -5.347 -11.990 1.00 86.50 170 GLN A C 1
ATOM 1354 O O . GLN A 1 170 ? 19.523 -5.503 -12.812 1.00 86.50 170 GLN A O 1
ATOM 1359 N N . ASN A 1 171 ? 20.307 -4.584 -10.910 1.00 90.06 171 ASN A N 1
ATOM 1360 C CA . ASN A 1 171 ? 19.162 -3.749 -10.612 1.00 90.06 171 ASN A CA 1
ATOM 1361 C C . ASN A 1 171 ? 19.605 -2.319 -10.297 1.00 90.06 171 ASN A C 1
ATOM 1363 O O . ASN A 1 171 ? 20.687 -2.079 -9.758 1.00 90.06 171 ASN A O 1
ATOM 1367 N N . ILE A 1 172 ? 18.742 -1.363 -10.622 1.00 91.50 172 ILE A N 1
ATOM 1368 C CA . ILE A 1 172 ? 18.892 0.038 -10.224 1.00 91.50 172 ILE A CA 1
ATOM 1369 C C . ILE A 1 172 ? 17.605 0.500 -9.563 1.00 91.50 172 ILE A C 1
ATOM 1371 O O . ILE A 1 172 ? 16.527 0.007 -9.883 1.00 91.50 172 ILE A O 1
ATOM 1375 N N . THR A 1 173 ? 17.713 1.443 -8.632 1.00 91.56 173 THR A N 1
ATOM 1376 C CA . THR A 1 173 ? 16.556 2.004 -7.932 1.00 91.56 173 THR A CA 1
ATOM 1377 C C . THR A 1 173 ? 16.528 3.506 -8.145 1.00 91.56 173 THR A C 1
ATOM 1379 O O . THR A 1 173 ? 17.364 4.234 -7.610 1.00 91.56 173 THR A O 1
ATOM 1382 N N . ALA A 1 174 ? 15.542 3.970 -8.906 1.00 92.19 174 ALA A N 1
ATOM 1383 C CA . ALA A 1 174 ? 15.224 5.382 -9.027 1.00 92.19 174 ALA A CA 1
ATOM 1384 C C . ALA A 1 174 ? 14.326 5.788 -7.851 1.00 92.19 174 ALA A C 1
ATOM 1386 O O . ALA A 1 174 ? 13.361 5.097 -7.530 1.00 92.19 174 ALA A O 1
ATOM 1387 N N . SER A 1 175 ? 14.641 6.898 -7.187 1.00 91.19 175 SER A N 1
ATOM 1388 C CA . SER A 1 175 ? 13.798 7.474 -6.131 1.00 91.19 175 SER A CA 1
ATOM 1389 C C . SER A 1 175 ? 13.298 8.842 -6.558 1.00 91.19 175 SER A C 1
ATOM 1391 O O . SER A 1 175 ? 14.014 9.583 -7.236 1.00 91.19 175 SER A O 1
ATOM 1393 N N . THR A 1 176 ? 12.082 9.196 -6.148 1.00 91.12 176 THR A N 1
ATOM 1394 C CA . THR A 1 176 ? 11.565 10.536 -6.413 1.00 91.12 176 THR A CA 1
ATOM 1395 C C . THR A 1 176 ? 12.401 11.603 -5.706 1.00 91.12 176 THR 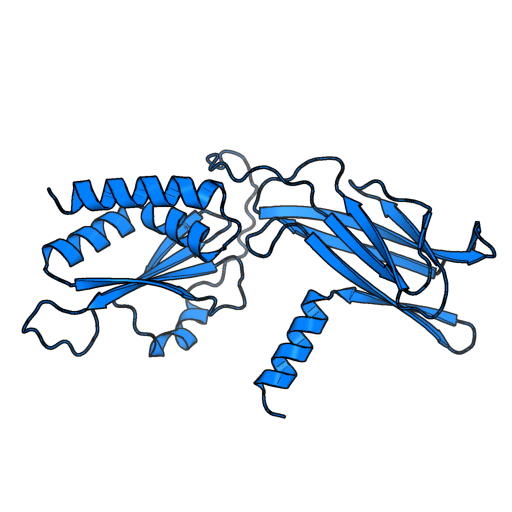A C 1
ATOM 1397 O O . THR A 1 176 ? 12.827 11.406 -4.568 1.00 91.12 176 THR A O 1
ATOM 1400 N N . ARG A 1 177 ? 12.601 12.765 -6.339 1.00 88.19 177 ARG A N 1
ATOM 1401 C CA . ARG A 1 177 ? 13.296 13.918 -5.734 1.00 88.19 177 ARG A CA 1
ATOM 1402 C C . ARG A 1 177 ? 12.537 14.484 -4.535 1.00 88.19 177 ARG A C 1
ATOM 1404 O O . ARG A 1 177 ? 13.138 14.904 -3.556 1.00 88.19 177 ARG A O 1
ATOM 1411 N N . GLU A 1 178 ? 11.210 14.473 -4.619 1.00 89.06 178 GLU A N 1
ATOM 1412 C CA . GLU A 1 178 ? 10.306 14.962 -3.580 1.00 89.06 178 GLU A CA 1
ATOM 1413 C C . GLU A 1 178 ? 9.582 13.801 -2.897 1.00 89.06 178 GLU A C 1
ATOM 1415 O O . GLU A 1 178 ? 9.342 12.752 -3.503 1.00 89.06 178 GLU A O 1
ATOM 1420 N N . ALA A 1 179 ? 9.214 14.000 -1.632 1.00 88.88 179 ALA A N 1
ATOM 1421 C CA . ALA A 1 179 ? 8.448 13.032 -0.862 1.00 88.88 179 ALA A CA 1
ATOM 1422 C C . ALA A 1 179 ? 6.936 13.207 -1.094 1.00 88.88 179 ALA A C 1
ATOM 1424 O O . ALA A 1 179 ? 6.422 14.325 -1.140 1.00 88.88 179 ALA A O 1
ATOM 1425 N N . TYR A 1 180 ? 6.217 12.092 -1.195 1.00 84.94 180 TYR A N 1
ATOM 1426 C CA . TYR A 1 180 ? 4.789 12.037 -1.497 1.00 84.94 180 TYR A CA 1
ATOM 1427 C C . TYR A 1 180 ? 3.962 11.744 -0.248 1.00 84.94 180 TYR A C 1
ATOM 1429 O O . TYR A 1 180 ? 4.369 10.958 0.611 1.00 84.94 180 TYR A O 1
ATOM 1437 N N . ASN A 1 181 ? 2.772 12.345 -0.183 1.00 82.31 181 ASN A N 1
ATOM 1438 C CA . ASN A 1 181 ? 1.747 11.985 0.794 1.00 82.31 181 ASN A CA 1
ATOM 1439 C C . ASN A 1 181 ? 1.179 10.594 0.488 1.00 82.31 181 ASN A C 1
ATOM 1441 O O . ASN A 1 181 ? 1.139 10.166 -0.670 1.00 82.31 181 ASN A O 1
ATOM 1445 N N . PHE A 1 182 ? 0.705 9.905 1.523 1.00 74.81 182 PHE A N 1
ATOM 1446 C CA . PHE A 1 182 ? -0.031 8.655 1.361 1.00 74.81 182 PHE A CA 1
ATOM 1447 C C . PHE A 1 182 ? -1.260 8.852 0.458 1.00 74.81 182 PHE A C 1
ATOM 1449 O O . PHE A 1 182 ? -1.911 9.892 0.499 1.00 74.81 182 PHE A O 1
ATOM 1456 N N . GLY A 1 183 ? -1.543 7.873 -0.403 1.00 71.00 183 GLY A N 1
ATOM 1457 C CA . GLY A 1 183 ? -2.591 7.924 -1.428 1.00 71.00 183 GLY A CA 1
ATOM 1458 C C . GLY A 1 183 ? -2.144 8.534 -2.766 1.00 71.00 183 GLY A C 1
ATOM 1459 O O . GLY A 1 183 ? -2.704 8.191 -3.819 1.00 71.00 183 GLY A O 1
ATOM 1460 N N . ASN A 1 184 ? -1.095 9.365 -2.771 1.00 81.50 184 ASN A N 1
ATOM 1461 C CA . ASN A 1 184 ? -0.595 10.003 -3.990 1.00 81.50 184 ASN A CA 1
ATOM 1462 C C . ASN A 1 184 ? 0.245 9.049 -4.851 1.00 81.50 184 ASN A C 1
ATOM 1464 O O . ASN A 1 184 ? 0.771 8.031 -4.393 1.00 81.50 184 ASN A O 1
ATOM 1468 N N . ARG A 1 185 ? 0.351 9.390 -6.139 1.00 86.81 185 ARG A N 1
ATOM 1469 C CA . ARG A 1 185 ? 1.103 8.634 -7.146 1.00 86.81 185 ARG A CA 1
ATOM 1470 C C . ARG A 1 185 ? 2.288 9.445 -7.647 1.00 86.81 185 ARG A C 1
ATOM 1472 O O . ARG A 1 185 ? 2.120 10.615 -7.988 1.00 86.81 185 ARG A O 1
ATOM 1479 N N . ALA A 1 186 ? 3.445 8.801 -7.729 1.00 89.88 186 ALA A N 1
ATOM 1480 C CA . ALA A 1 186 ? 4.542 9.269 -8.560 1.00 89.88 186 ALA A CA 1
ATOM 1481 C C . ALA A 1 186 ? 4.439 8.606 -9.933 1.00 89.88 186 ALA A C 1
ATOM 1483 O O . ALA A 1 186 ? 4.120 7.420 -10.023 1.00 89.88 186 ALA A O 1
ATOM 1484 N N . ASN A 1 187 ? 4.716 9.383 -10.972 1.00 91.00 187 ASN A N 1
ATOM 1485 C CA . ASN A 1 187 ? 4.891 8.883 -12.328 1.00 91.00 187 ASN A CA 1
ATOM 1486 C C . ASN A 1 187 ? 6.390 8.818 -12.597 1.00 91.00 187 ASN A C 1
ATOM 1488 O O . ASN A 1 187 ? 7.121 9.655 -12.079 1.00 91.00 187 ASN A O 1
ATOM 1492 N N . PHE A 1 188 ? 6.810 7.837 -13.376 1.00 92.50 188 PHE A N 1
ATOM 1493 C CA . PHE A 1 188 ? 8.174 7.651 -13.834 1.00 92.50 188 PHE A CA 1
ATOM 1494 C C . PHE A 1 188 ? 8.105 7.441 -15.338 1.00 92.50 188 PHE A C 1
ATOM 1496 O O . PHE A 1 188 ? 7.395 6.542 -15.793 1.00 92.50 188 PHE A O 1
ATOM 1503 N N . HIS A 1 189 ? 8.848 8.245 -16.084 1.00 93.94 189 HIS A N 1
ATOM 1504 C CA . HIS A 1 189 ? 9.044 8.024 -17.507 1.00 93.94 189 HIS A CA 1
ATOM 1505 C C . HIS A 1 189 ? 10.387 7.324 -17.697 1.00 93.94 189 HIS A C 1
ATOM 1507 O O . HIS A 1 189 ? 11.408 7.791 -17.189 1.00 93.94 189 HIS A O 1
ATOM 1513 N N . VAL A 1 190 ? 10.396 6.171 -18.360 1.00 94.75 190 VAL A N 1
ATOM 1514 C CA . VAL A 1 190 ? 11.588 5.331 -18.488 1.00 94.75 190 VAL A CA 1
ATOM 1515 C C . VAL A 1 190 ? 11.930 5.147 -19.952 1.00 94.75 190 VAL A C 1
ATOM 1517 O O . VAL A 1 190 ? 11.108 4.687 -20.740 1.00 94.75 190 VAL A O 1
ATOM 1520 N N . GLN A 1 191 ? 13.178 5.442 -20.293 1.00 95.19 191 GLN A N 1
ATOM 1521 C CA . GLN A 1 191 ? 13.723 5.297 -21.635 1.00 95.19 191 GLN A CA 1
ATOM 1522 C C . GLN A 1 191 ? 14.875 4.295 -21.621 1.00 95.19 191 GLN A C 1
ATOM 1524 O O . GLN A 1 191 ? 15.682 4.274 -20.686 1.00 95.19 191 GLN A O 1
ATOM 1529 N N . VAL A 1 192 ? 14.935 3.450 -22.651 1.00 94.69 192 VAL A N 1
ATOM 1530 C CA . VAL A 1 192 ? 15.871 2.326 -22.732 1.00 94.69 192 VAL A CA 1
ATOM 1531 C C . VAL A 1 192 ? 16.614 2.340 -24.063 1.00 94.69 192 VAL A C 1
ATOM 1533 O O . VAL A 1 192 ? 16.020 2.443 -25.139 1.00 94.69 192 VAL A O 1
ATOM 1536 N N . TRP A 1 193 ? 17.931 2.172 -23.991 1.00 94.69 193 TRP A N 1
ATOM 1537 C CA . TRP A 1 193 ? 18.825 2.052 -25.138 1.00 94.69 193 TRP A CA 1
ATOM 1538 C C . TRP A 1 193 ? 19.674 0.796 -25.016 1.00 94.69 193 TRP A C 1
ATOM 1540 O O . TRP A 1 193 ? 19.951 0.303 -23.922 1.00 94.69 193 TRP A O 1
ATOM 1550 N N . LYS A 1 194 ? 20.146 0.303 -26.156 1.00 91.56 194 LYS A N 1
ATOM 1551 C CA . LYS A 1 194 ? 21.188 -0.712 -26.201 1.00 91.56 194 LYS A CA 1
ATOM 1552 C C . LYS A 1 194 ? 22.472 -0.153 -25.588 1.00 91.56 194 LYS A C 1
ATOM 1554 O O . LYS A 1 194 ? 22.768 1.031 -25.738 1.00 91.56 194 LYS A O 1
ATOM 1559 N N . ASN A 1 195 ? 23.234 -1.005 -24.917 1.00 89.88 195 ASN A N 1
ATOM 1560 C CA . ASN A 1 195 ? 24.596 -0.679 -24.535 1.00 89.88 195 ASN A CA 1
ATOM 1561 C C . ASN A 1 195 ? 25.568 -1.056 -25.666 1.00 89.88 195 ASN A C 1
ATOM 1563 O O . ASN A 1 195 ? 25.733 -2.237 -25.977 1.00 89.88 195 ASN A O 1
ATOM 1567 N N . ASP A 1 196 ? 26.217 -0.058 -26.263 1.00 87.94 196 ASP A N 1
ATOM 1568 C CA . ASP A 1 196 ? 27.240 -0.240 -27.293 1.00 87.94 196 ASP A CA 1
ATOM 1569 C C . ASP A 1 196 ? 28.626 0.026 -26.674 1.00 87.94 196 ASP A C 1
ATOM 1571 O O . ASP A 1 196 ? 29.208 1.101 -26.812 1.00 87.94 196 ASP A O 1
ATOM 1575 N N . ASN A 1 197 ? 29.163 -0.977 -25.968 1.00 85.31 197 ASN A N 1
ATOM 1576 C CA . ASN A 1 197 ? 30.486 -0.958 -25.317 1.00 85.31 197 ASN A CA 1
ATOM 1577 C C . ASN A 1 197 ? 30.662 0.117 -24.223 1.00 85.31 197 ASN A C 1
ATOM 1579 O O . ASN A 1 197 ? 31.669 0.826 -24.179 1.00 85.31 197 ASN A O 1
ATOM 1583 N N . GLY A 1 198 ? 29.693 0.221 -23.316 1.00 83.88 198 GLY A N 1
ATOM 1584 C CA . GLY A 1 198 ? 29.684 1.180 -22.206 1.00 83.88 198 GLY A CA 1
ATOM 1585 C C . GLY A 1 198 ? 29.159 2.564 -22.590 1.00 83.88 198 GLY A C 1
ATOM 1586 O O . GLY A 1 198 ? 29.225 3.489 -21.781 1.00 83.88 198 GLY A O 1
ATOM 1587 N N . GLN A 1 199 ? 28.661 2.724 -23.818 1.00 89.06 199 GLN A N 1
ATOM 1588 C CA . GLN A 1 199 ? 28.010 3.942 -24.282 1.00 89.06 199 GLN A CA 1
ATOM 1589 C C . GLN A 1 199 ? 26.552 3.684 -24.647 1.00 89.06 199 GLN A C 1
ATOM 1591 O O . GLN A 1 199 ? 26.161 2.589 -25.058 1.00 89.06 199 GLN A O 1
ATOM 1596 N N . GLN A 1 200 ? 25.750 4.739 -24.525 1.00 91.81 200 GLN A N 1
ATOM 1597 C CA . GLN A 1 200 ? 24.359 4.731 -24.943 1.00 91.81 200 GLN A CA 1
ATOM 1598 C C . GLN A 1 200 ? 24.276 4.554 -26.464 1.00 91.81 200 GLN A C 1
ATOM 1600 O O . GLN A 1 200 ? 24.694 5.423 -27.229 1.00 91.81 200 GLN A O 1
ATOM 1605 N N . GLY A 1 201 ? 23.747 3.408 -26.877 1.00 90.75 201 GLY A N 1
ATOM 1606 C CA . GLY A 1 201 ? 23.608 2.999 -28.264 1.00 90.75 201 GLY A CA 1
ATOM 1607 C C . GLY A 1 201 ? 22.227 3.286 -28.844 1.00 90.75 201 GLY A C 1
ATOM 1608 O O . GLY A 1 201 ? 21.550 4.262 -28.506 1.00 90.75 201 GLY A O 1
ATOM 1609 N N . LYS A 1 202 ? 21.778 2.397 -29.735 1.00 92.06 202 LYS A N 1
ATOM 1610 C CA . LYS A 1 202 ? 20.462 2.494 -30.389 1.00 92.06 202 LYS A CA 1
ATOM 1611 C C . LYS A 1 202 ? 19.312 2.475 -29.370 1.00 92.06 202 LYS A C 1
ATOM 1613 O O . LYS A 1 202 ? 19.271 1.618 -28.492 1.00 92.06 202 LYS A O 1
ATOM 1618 N N . PHE A 1 203 ? 18.344 3.375 -29.539 1.00 93.38 203 PHE A N 1
ATOM 1619 C CA . PHE A 1 203 ? 17.111 3.392 -28.747 1.00 93.38 203 PHE A CA 1
ATOM 1620 C C . PHE A 1 203 ? 16.294 2.111 -28.948 1.00 93.38 203 PHE A C 1
ATOM 1622 O O . PHE A 1 203 ? 16.118 1.654 -30.081 1.00 93.38 203 PHE A O 1
ATOM 1629 N N . ILE A 1 204 ? 15.819 1.540 -27.842 1.00 92.25 204 ILE A N 1
ATOM 1630 C CA . ILE A 1 204 ? 15.007 0.319 -27.813 1.00 92.25 204 ILE A CA 1
ATOM 1631 C C . ILE A 1 204 ? 13.533 0.683 -27.636 1.00 92.25 204 ILE A C 1
ATOM 1633 O O . ILE A 1 204 ? 12.691 0.188 -28.381 1.00 92.25 204 ILE A O 1
ATOM 1637 N N . GLY A 1 205 ? 13.221 1.552 -26.675 1.00 92.12 205 GLY A N 1
ATOM 1638 C CA . GLY A 1 205 ? 11.851 1.962 -26.395 1.00 92.12 205 GLY A CA 1
ATOM 1639 C C . GLY A 1 205 ? 11.719 2.752 -25.099 1.00 92.12 205 GLY A C 1
ATOM 1640 O O . GLY A 1 205 ? 12.683 2.929 -24.353 1.00 92.12 205 GLY A O 1
ATOM 1641 N N . GLU A 1 206 ? 10.500 3.202 -24.832 1.00 94.69 206 GLU A N 1
ATOM 1642 C CA . GLU A 1 206 ? 10.134 3.946 -23.630 1.00 94.69 206 GLU A CA 1
ATOM 1643 C C . GLU A 1 206 ? 8.770 3.508 -23.102 1.00 94.69 206 GLU A C 1
ATOM 1645 O O . GLU A 1 206 ? 7.972 2.907 -23.827 1.00 94.69 206 GLU A O 1
ATOM 1650 N N . PHE A 1 207 ? 8.522 3.783 -21.827 1.00 92.56 207 PHE A N 1
ATOM 1651 C CA . PHE A 1 207 ? 7.245 3.523 -21.178 1.00 92.56 207 PHE A CA 1
ATOM 1652 C C . PHE A 1 207 ? 7.061 4.422 -19.957 1.00 92.56 207 PHE A C 1
ATOM 1654 O O . PHE A 1 207 ? 8.026 4.834 -19.311 1.00 92.56 207 PHE A O 1
ATOM 1661 N N . ASP A 1 208 ? 5.801 4.654 -19.608 1.00 92.06 208 ASP A N 1
ATOM 1662 C CA . ASP A 1 208 ? 5.424 5.305 -18.362 1.00 92.06 208 ASP A CA 1
ATOM 1663 C C . ASP A 1 208 ? 5.015 4.259 -17.328 1.00 92.06 208 ASP A C 1
ATOM 1665 O O . ASP A 1 208 ? 4.286 3.308 -17.626 1.00 92.06 208 ASP A O 1
ATOM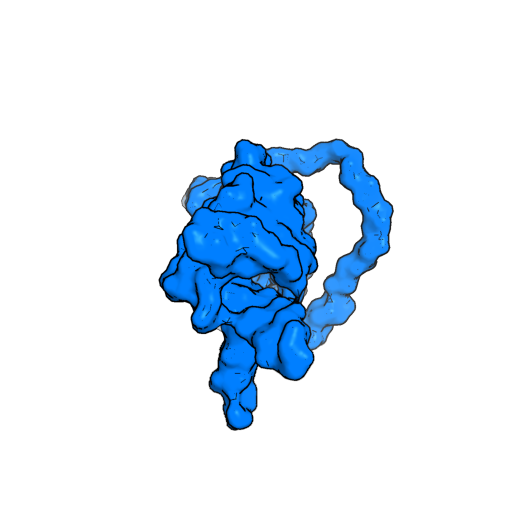 1669 N N . HIS A 1 209 ? 5.432 4.463 -16.083 1.00 90.69 209 HIS A N 1
ATOM 1670 C CA . HIS A 1 209 ? 4.975 3.675 -14.945 1.00 90.69 209 HIS A CA 1
ATOM 1671 C C . HIS A 1 209 ? 4.564 4.581 -13.796 1.00 90.69 209 HIS A C 1
ATOM 1673 O O . HIS A 1 209 ? 5.085 5.682 -13.634 1.00 90.69 209 HIS A O 1
ATOM 1679 N N . HIS A 1 210 ? 3.636 4.122 -12.964 1.00 89.88 210 HIS A N 1
ATOM 1680 C CA . HIS A 1 210 ? 3.244 4.866 -11.776 1.00 89.88 210 HIS A CA 1
ATOM 1681 C C . HIS A 1 210 ? 3.304 3.989 -10.539 1.00 89.88 210 HIS A C 1
ATOM 1683 O O . HIS A 1 210 ? 2.836 2.853 -10.528 1.00 89.88 210 HIS A O 1
ATOM 1689 N N . VAL A 1 211 ? 3.825 4.561 -9.459 1.00 85.88 211 VAL A N 1
ATOM 1690 C CA . VAL A 1 211 ? 3.878 3.908 -8.154 1.00 85.88 211 VAL A CA 1
ATOM 1691 C C . VAL A 1 211 ? 3.079 4.756 -7.178 1.00 85.88 211 VAL A C 1
ATOM 1693 O O . VAL A 1 211 ? 3.300 5.960 -7.030 1.00 85.88 211 VAL A O 1
ATOM 1696 N N . ARG A 1 212 ? 2.093 4.129 -6.536 1.00 82.56 212 ARG A N 1
ATOM 1697 C CA . ARG A 1 212 ? 1.277 4.764 -5.500 1.00 82.56 212 ARG A CA 1
ATOM 1698 C C . ARG A 1 212 ? 1.897 4.487 -4.140 1.00 82.56 212 ARG A C 1
ATOM 1700 O O . ARG A 1 212 ? 2.180 3.333 -3.838 1.00 82.56 212 ARG A O 1
ATOM 1707 N N . TYR A 1 213 ? 2.035 5.514 -3.306 1.00 81.81 213 TYR A N 1
ATOM 1708 C CA . TYR A 1 213 ? 2.273 5.292 -1.884 1.00 81.81 213 TYR A CA 1
ATOM 1709 C C . TYR A 1 213 ? 0.952 4.877 -1.237 1.00 81.81 213 TYR A C 1
ATOM 1711 O O . TYR A 1 213 ? 0.035 5.686 -1.103 1.00 81.81 213 TYR A O 1
ATOM 1719 N N . ASN A 1 214 ? 0.834 3.600 -0.885 1.00 71.50 214 ASN A N 1
ATOM 1720 C CA . ASN A 1 214 ? -0.315 3.063 -0.169 1.00 71.50 214 ASN A CA 1
ATOM 1721 C C . ASN A 1 214 ? 0.125 2.009 0.857 1.00 71.50 214 ASN A C 1
ATOM 1723 O O . ASN A 1 214 ? 1.309 1.839 1.147 1.00 71.50 214 ASN A O 1
ATOM 1727 N N . ALA A 1 215 ? -0.844 1.291 1.417 1.00 60.09 215 ALA A N 1
ATOM 1728 C CA . ALA A 1 215 ? -0.591 0.292 2.445 1.00 60.09 215 ALA A CA 1
ATOM 1729 C C . ALA A 1 215 ? 0.176 -0.952 1.926 1.00 60.09 215 ALA A C 1
ATOM 1731 O O . ALA A 1 215 ? 0.737 -1.704 2.712 1.00 60.09 215 ALA A O 1
ATOM 1732 N N . LEU A 1 216 ? 0.253 -1.167 0.606 1.00 56.03 216 LEU A N 1
ATOM 1733 C CA . LEU A 1 216 ? 1.080 -2.215 -0.016 1.00 56.03 216 LEU A CA 1
ATOM 1734 C C . LEU A 1 216 ? 2.513 -1.734 -0.314 1.00 56.03 216 LEU A C 1
ATOM 1736 O O . LEU A 1 216 ? 3.248 -2.394 -1.051 1.00 56.03 216 LEU A O 1
ATOM 1740 N N . GLY A 1 217 ? 2.902 -0.573 0.214 1.00 67.88 217 GLY A N 1
ATOM 1741 C CA . GLY A 1 217 ? 4.230 0.009 0.070 1.00 67.88 217 GLY A CA 1
ATOM 1742 C C . GLY A 1 217 ? 4.260 1.265 -0.801 1.00 67.88 217 GLY A C 1
ATOM 1743 O O . GLY A 1 217 ? 3.256 1.728 -1.338 1.00 67.88 217 GLY A O 1
ATOM 1744 N N . TRP A 1 218 ? 5.456 1.831 -0.915 1.00 81.12 218 TRP A N 1
ATOM 1745 C CA . TRP A 1 218 ? 5.785 3.016 -1.721 1.00 81.12 218 TRP A CA 1
ATOM 1746 C C . TRP A 1 218 ? 6.867 2.696 -2.760 1.00 81.12 218 TRP A C 1
ATOM 1748 O O . TRP A 1 218 ? 7.555 3.588 -3.256 1.00 81.12 218 TRP A O 1
ATOM 1758 N N . THR A 1 219 ? 7.050 1.410 -3.046 1.00 86.75 219 THR A N 1
ATOM 1759 C CA . THR A 1 219 ? 8.048 0.901 -3.976 1.00 86.75 219 THR A CA 1
ATOM 1760 C C . THR A 1 219 ? 7.399 -0.064 -4.955 1.00 86.75 219 THR A C 1
ATOM 1762 O O . THR A 1 219 ? 6.460 -0.787 -4.605 1.00 86.75 219 THR A O 1
ATOM 1765 N N . ASP A 1 220 ? 7.895 -0.084 -6.183 1.00 87.06 220 ASP A N 1
ATOM 1766 C CA . ASP A 1 220 ? 7.565 -1.124 -7.149 1.00 87.06 220 ASP A CA 1
ATOM 1767 C C . ASP A 1 220 ? 8.829 -1.615 -7.848 1.00 87.06 220 ASP A C 1
ATOM 1769 O O . ASP A 1 220 ? 9.859 -0.936 -7.841 1.00 87.06 220 ASP A O 1
ATOM 1773 N N . ALA A 1 221 ? 8.746 -2.807 -8.423 1.00 88.19 221 ALA A N 1
ATOM 1774 C CA . ALA A 1 221 ? 9.857 -3.445 -9.100 1.00 88.19 221 ALA A CA 1
ATOM 1775 C C . ALA A 1 221 ? 9.411 -3.985 -10.458 1.00 88.19 221 ALA A C 1
ATOM 1777 O O . ALA A 1 221 ? 8.415 -4.708 -10.560 1.00 88.19 221 ALA A O 1
ATOM 1778 N N . LEU A 1 222 ? 10.159 -3.613 -11.492 1.00 87.81 222 LEU A N 1
ATOM 1779 C CA . LEU A 1 222 ? 9.906 -3.989 -12.873 1.00 87.81 222 LEU A CA 1
ATOM 1780 C C . LEU A 1 222 ? 11.050 -4.840 -13.415 1.00 87.81 222 LEU A C 1
ATOM 1782 O O . LEU A 1 222 ? 12.222 -4.601 -13.113 1.00 87.81 222 LEU A O 1
ATOM 1786 N N . GLU A 1 223 ? 10.692 -5.795 -14.260 1.00 86.00 223 GLU A N 1
ATOM 1787 C CA . GLU A 1 223 ? 11.618 -6.631 -15.009 1.00 86.00 223 GLU A CA 1
ATOM 1788 C C . GLU A 1 223 ? 11.520 -6.335 -16.501 1.00 86.00 223 GLU A C 1
ATOM 1790 O O . GLU A 1 223 ? 10.429 -6.273 -17.077 1.00 86.00 223 GLU A O 1
ATOM 1795 N N . PHE A 1 224 ? 12.682 -6.187 -17.131 1.00 82.06 224 PHE A N 1
ATOM 1796 C CA . PHE A 1 224 ? 12.783 -6.072 -18.578 1.00 82.06 224 PHE A CA 1
ATOM 1797 C C . PHE A 1 224 ? 12.776 -7.444 -19.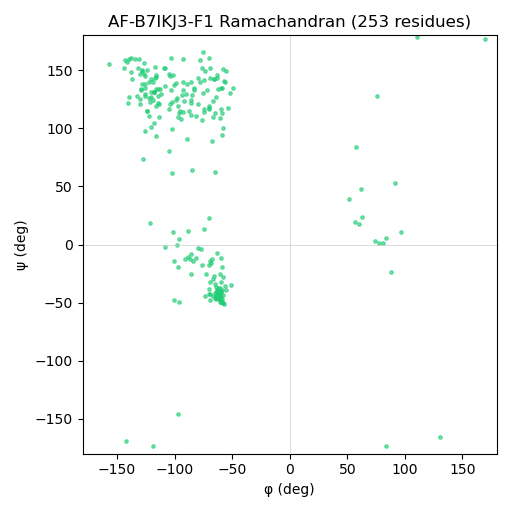249 1.00 82.06 224 PHE A C 1
ATOM 1799 O O . PHE A 1 224 ? 13.540 -8.339 -18.884 1.00 82.06 224 PHE A O 1
ATOM 1806 N N . VAL A 1 225 ? 11.987 -7.562 -20.312 1.00 82.12 225 VAL A N 1
ATOM 1807 C CA . VAL A 1 225 ? 12.033 -8.660 -21.277 1.00 82.12 225 VAL A CA 1
ATOM 1808 C C . VAL A 1 225 ? 12.322 -8.052 -22.644 1.00 82.12 225 VAL A C 1
ATOM 1810 O O . VAL A 1 225 ? 11.438 -7.495 -23.288 1.00 82.12 225 VAL A O 1
ATOM 1813 N N . ILE A 1 226 ? 13.578 -8.139 -23.082 1.00 82.19 226 ILE A N 1
ATOM 1814 C CA . ILE A 1 226 ? 14.020 -7.623 -24.381 1.00 82.19 226 ILE A CA 1
ATOM 1815 C C . ILE A 1 226 ? 14.445 -8.795 -25.263 1.00 82.19 226 ILE A C 1
ATOM 1817 O O . ILE A 1 226 ? 15.243 -9.645 -24.853 1.00 82.19 226 ILE A O 1
ATOM 1821 N N . ARG A 1 227 ? 13.896 -8.854 -26.477 1.00 77.75 227 ARG A N 1
ATOM 1822 C CA . ARG A 1 227 ? 14.178 -9.899 -27.469 1.00 77.75 227 ARG A CA 1
ATOM 1823 C C . ARG A 1 227 ? 14.351 -9.293 -28.849 1.00 77.75 227 ARG A C 1
ATOM 1825 O O . ARG A 1 227 ? 13.619 -8.390 -29.228 1.00 77.75 227 ARG A O 1
ATOM 1832 N N . GLU A 1 228 ? 15.286 -9.839 -29.612 1.00 78.75 228 GLU A N 1
ATOM 1833 C CA . GLU A 1 228 ? 15.418 -9.550 -31.035 1.00 78.75 228 GLU A CA 1
ATOM 1834 C C . GLU A 1 228 ? 14.736 -10.661 -31.840 1.00 78.75 228 GLU A C 1
ATOM 1836 O O . GLU A 1 228 ? 15.017 -11.841 -31.624 1.00 78.75 228 GLU A O 1
ATOM 1841 N N . ILE A 1 229 ? 13.814 -10.286 -32.726 1.00 77.12 229 ILE A N 1
ATOM 1842 C CA . ILE A 1 229 ? 13.086 -11.186 -33.627 1.00 77.12 229 ILE A CA 1
ATOM 1843 C C . ILE A 1 229 ? 13.195 -10.581 -35.027 1.00 77.12 229 ILE A C 1
ATOM 1845 O O . ILE A 1 229 ? 12.814 -9.429 -35.231 1.00 77.12 229 ILE A O 1
ATOM 1849 N N . ASP A 1 230 ? 13.771 -11.329 -35.970 1.00 85.00 230 ASP A N 1
ATOM 1850 C CA . ASP A 1 230 ? 13.980 -10.905 -37.364 1.00 85.00 230 ASP A CA 1
ATOM 1851 C C . ASP A 1 230 ? 14.681 -9.537 -37.511 1.00 85.00 230 ASP A C 1
ATOM 1853 O O . ASP A 1 230 ? 14.334 -8.713 -38.358 1.00 85.00 230 ASP A O 1
ATOM 1857 N N . GLY A 1 231 ? 15.673 -9.267 -36.654 1.00 78.12 231 GLY A N 1
ATOM 1858 C CA . GLY A 1 231 ? 16.431 -8.008 -36.653 1.00 78.12 231 GLY A CA 1
ATOM 1859 C C . GLY A 1 231 ? 15.707 -6.818 -36.008 1.00 78.12 231 GLY A C 1
ATOM 1860 O O . GLY A 1 231 ? 16.243 -5.706 -35.977 1.00 78.12 231 GLY A O 1
ATOM 1861 N N . GLN A 1 232 ? 14.493 -7.022 -35.488 1.00 76.75 232 GLN A N 1
ATOM 1862 C CA . GLN A 1 232 ? 13.745 -6.022 -34.730 1.00 76.75 232 GLN A CA 1
ATOM 1863 C C . GLN A 1 232 ? 13.815 -6.319 -33.236 1.00 76.75 232 GLN A C 1
ATOM 1865 O O . GLN A 1 232 ? 13.608 -7.449 -32.801 1.00 76.75 232 GLN A O 1
ATOM 1870 N N . VAL A 1 233 ? 14.104 -5.290 -32.442 1.00 81.06 233 VAL A N 1
ATOM 1871 C CA . VAL A 1 233 ? 14.175 -5.398 -30.983 1.00 81.06 233 VAL A CA 1
ATOM 1872 C C . VAL A 1 233 ? 12.811 -5.061 -30.400 1.00 81.06 233 VAL A C 1
ATOM 1874 O O . VAL A 1 233 ? 12.282 -3.977 -30.629 1.00 81.06 233 VAL A O 1
ATOM 1877 N N . TYR A 1 234 ? 12.271 -5.990 -29.626 1.00 78.56 234 TYR A N 1
ATOM 1878 C CA . TYR A 1 234 ? 11.031 -5.857 -28.883 1.00 78.56 234 TYR A CA 1
ATOM 1879 C C . TYR A 1 234 ? 11.352 -5.747 -27.401 1.00 78.56 234 TYR A C 1
ATOM 1881 O O . TYR A 1 234 ? 12.170 -6.506 -26.879 1.00 78.56 234 TYR A O 1
ATOM 1889 N N . MET A 1 235 ? 10.677 -4.822 -26.727 1.00 86.12 235 MET A N 1
ATOM 1890 C CA . MET A 1 235 ? 10.766 -4.638 -25.286 1.00 86.12 235 MET A CA 1
ATOM 1891 C C . MET A 1 235 ? 9.387 -4.818 -24.669 1.00 86.12 235 MET A C 1
ATOM 1893 O O . MET A 1 235 ? 8.410 -4.210 -25.103 1.00 86.12 235 MET A O 1
ATOM 1897 N N . PHE A 1 236 ? 9.336 -5.633 -23.627 1.00 83.38 236 PHE A N 1
ATOM 1898 C CA . PHE A 1 236 ? 8.200 -5.756 -22.735 1.00 83.38 236 PHE A CA 1
ATOM 1899 C C . PHE A 1 236 ? 8.675 -5.561 -21.297 1.00 83.38 236 PHE A C 1
ATOM 1901 O O . PHE A 1 236 ? 9.806 -5.911 -20.955 1.00 83.38 236 PHE A O 1
ATOM 1908 N N . VAL A 1 237 ? 7.825 -4.976 -20.460 1.00 83.62 237 VAL A N 1
ATOM 1909 C CA . VAL A 1 237 ? 8.147 -4.666 -19.066 1.00 83.62 237 VAL A CA 1
ATOM 1910 C C . VAL A 1 237 ? 7.080 -5.279 -18.183 1.00 83.62 237 VAL A C 1
ATOM 1912 O O . VAL A 1 237 ? 5.888 -5.072 -18.410 1.00 83.62 237 VAL A O 1
ATOM 1915 N N . VAL A 1 238 ? 7.506 -6.046 -17.183 1.00 81.75 238 VAL A N 1
ATOM 1916 C CA . VAL A 1 238 ? 6.595 -6.762 -16.290 1.00 81.75 238 VAL A CA 1
ATOM 1917 C C . VAL A 1 238 ? 6.782 -6.272 -14.866 1.00 81.75 238 VAL A C 1
ATOM 1919 O O . VAL A 1 238 ? 7.902 -6.208 -14.372 1.00 81.75 238 VAL A O 1
ATOM 1922 N N . SER A 1 239 ? 5.687 -5.942 -14.182 1.00 80.50 239 SER A N 1
ATOM 1923 C CA . SER A 1 239 ? 5.739 -5.689 -12.742 1.00 80.50 239 SER A CA 1
ATOM 1924 C C . SER A 1 239 ? 5.855 -7.010 -11.989 1.00 80.50 239 SER A C 1
ATOM 1926 O O . SER A 1 239 ? 5.047 -7.920 -12.196 1.00 80.50 239 SER A O 1
ATOM 1928 N N . LEU A 1 240 ? 6.809 -7.094 -11.058 1.00 70.56 240 LEU A N 1
ATOM 1929 C CA . LEU A 1 240 ? 6.961 -8.251 -10.172 1.00 70.56 240 LEU A CA 1
ATOM 1930 C C . LEU A 1 240 ? 5.696 -8.525 -9.353 1.00 70.56 240 LEU A C 1
ATOM 1932 O O . LEU A 1 240 ? 5.417 -9.676 -9.020 1.00 70.56 240 LEU A O 1
ATOM 1936 N N . ARG A 1 241 ? 4.887 -7.495 -9.073 1.00 68.62 241 ARG A N 1
ATOM 1937 C CA . ARG A 1 241 ? 3.582 -7.664 -8.416 1.00 68.62 241 ARG A CA 1
ATOM 1938 C C . ARG A 1 241 ? 2.612 -8.454 -9.294 1.00 68.62 241 ARG A C 1
ATOM 1940 O O . ARG A 1 241 ? 1.927 -9.336 -8.787 1.00 68.62 241 ARG A O 1
ATOM 1947 N N . VAL A 1 242 ? 2.587 -8.172 -10.598 1.00 67.56 242 VAL A N 1
ATO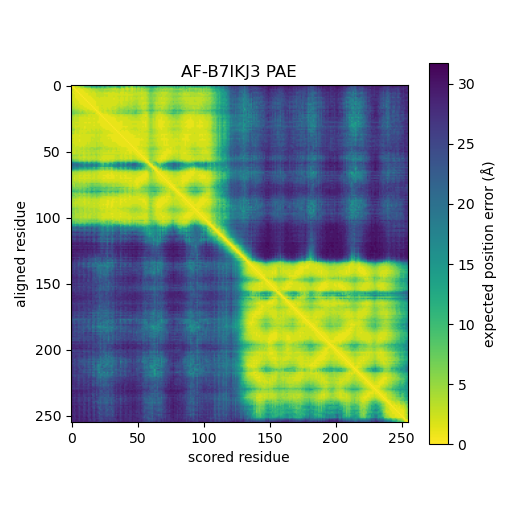M 1948 C CA . VAL A 1 242 ? 1.728 -8.873 -11.567 1.00 67.56 242 VAL A CA 1
ATOM 1949 C C . VAL A 1 242 ? 2.205 -10.311 -11.767 1.00 67.56 242 VAL A C 1
ATOM 1951 O O . VAL A 1 242 ? 1.386 -11.226 -11.761 1.00 67.56 242 VAL A O 1
ATOM 1954 N N . VAL A 1 243 ? 3.520 -10.540 -11.873 1.00 63.88 243 VAL A N 1
ATOM 1955 C CA . VAL A 1 243 ? 4.084 -11.902 -11.952 1.00 63.88 243 VAL A CA 1
ATOM 1956 C C . VAL A 1 243 ? 3.743 -12.702 -10.696 1.00 63.88 243 VAL A C 1
ATOM 1958 O O . VAL A 1 243 ? 3.253 -13.826 -10.796 1.00 63.88 243 VAL A O 1
ATOM 1961 N N . GLY A 1 244 ? 3.942 -12.109 -9.517 1.00 58.22 244 GLY A N 1
ATOM 1962 C CA . GLY A 1 244 ? 3.593 -12.726 -8.241 1.00 58.22 244 GLY A CA 1
ATOM 1963 C C . GLY A 1 244 ? 2.106 -13.060 -8.139 1.00 58.22 244 GLY A C 1
ATOM 1964 O O . GLY A 1 244 ? 1.761 -14.141 -7.672 1.00 58.22 244 GLY A O 1
ATOM 1965 N N . GLU A 1 245 ? 1.224 -12.186 -8.628 1.00 60.97 245 GLU A N 1
ATOM 1966 C CA . GLU A 1 245 ? -0.216 -12.450 -8.681 1.00 60.97 245 GLU A CA 1
ATOM 1967 C C . GLU A 1 245 ? -0.554 -13.631 -9.601 1.00 60.97 245 GLU A C 1
ATOM 1969 O O . GLU A 1 245 ? -1.342 -14.492 -9.214 1.00 60.97 245 GLU A O 1
ATOM 1974 N N . VAL A 1 246 ? 0.049 -13.712 -10.791 1.00 60.78 246 VAL A N 1
ATOM 1975 C CA . VAL A 1 246 ? -0.165 -14.830 -11.726 1.00 60.78 246 VAL A CA 1
ATOM 1976 C C . VAL A 1 246 ? 0.328 -16.150 -11.130 1.00 60.78 246 VAL A C 1
ATOM 1978 O O . VAL A 1 246 ? -0.403 -17.138 -11.165 1.00 60.78 246 VAL A O 1
ATOM 1981 N N . ILE A 1 247 ? 1.524 -16.167 -10.531 1.00 50.53 247 ILE A N 1
ATOM 1982 C CA . ILE A 1 247 ? 2.078 -17.359 -9.872 1.00 50.53 247 ILE A CA 1
ATOM 1983 C C . ILE A 1 247 ? 1.210 -17.766 -8.679 1.00 50.53 247 ILE A C 1
ATOM 1985 O O . ILE A 1 247 ? 0.880 -18.939 -8.540 1.00 50.53 247 ILE A O 1
ATOM 1989 N N . ALA A 1 248 ? 0.803 -16.817 -7.832 1.00 48.59 248 ALA A N 1
ATOM 1990 C CA . ALA A 1 248 ? -0.068 -17.098 -6.695 1.00 48.59 248 ALA A CA 1
ATOM 1991 C C . ALA A 1 248 ? -1.423 -17.646 -7.153 1.00 48.59 248 ALA A C 1
ATOM 1993 O O . ALA A 1 248 ? -1.905 -18.615 -6.577 1.00 48.59 248 ALA A O 1
ATOM 1994 N N . ARG A 1 249 ? -2.015 -17.077 -8.212 1.00 54.81 249 ARG A N 1
ATOM 1995 C CA . ARG A 1 249 ? -3.241 -17.613 -8.815 1.00 54.81 249 ARG A CA 1
ATOM 1996 C C . ARG A 1 249 ? -3.033 -19.043 -9.291 1.00 54.81 249 ARG A C 1
ATOM 1998 O O . ARG A 1 249 ? -3.824 -19.875 -8.890 1.00 54.81 249 ARG A O 1
ATOM 2005 N N . TYR A 1 250 ? -1.969 -19.331 -10.040 1.00 48.09 250 TYR A N 1
ATOM 2006 C CA . TYR A 1 250 ? -1.658 -20.681 -10.524 1.00 48.09 250 TYR A CA 1
ATOM 2007 C C . TYR A 1 250 ? -1.469 -21.691 -9.376 1.00 48.09 250 TYR A C 1
ATOM 2009 O O . TYR A 1 250 ? -2.086 -22.752 -9.358 1.00 48.09 250 TYR A O 1
ATOM 2017 N N . LEU A 1 251 ? -0.685 -21.329 -8.354 1.00 46.00 251 LEU A N 1
ATOM 2018 C CA . LEU A 1 251 ? -0.437 -22.182 -7.186 1.00 46.00 251 LEU A CA 1
ATOM 2019 C C . LEU A 1 251 ? -1.688 -22.412 -6.321 1.00 46.00 251 LEU A C 1
ATOM 2021 O O . LEU A 1 251 ? -1.790 -23.445 -5.664 1.00 46.00 251 LEU A O 1
ATOM 2025 N N . LEU A 1 252 ? -2.621 -21.455 -6.290 1.00 56.25 252 LEU A N 1
ATOM 2026 C CA . LEU A 1 252 ? -3.842 -21.520 -5.479 1.00 56.25 252 LEU A CA 1
ATOM 2027 C C . LEU A 1 252 ? -5.067 -22.020 -6.258 1.00 56.25 252 LEU A C 1
ATOM 2029 O O . LEU A 1 252 ? -6.034 -22.448 -5.629 1.00 56.25 252 LEU A O 1
ATOM 2033 N N . SER A 1 253 ? -5.055 -21.972 -7.593 1.00 55.41 253 SER A N 1
ATOM 2034 C CA . SER A 1 253 ? -6.144 -22.474 -8.440 1.00 55.41 253 SER A CA 1
ATOM 2035 C C . SER A 1 253 ? -6.093 -23.985 -8.647 1.00 55.41 253 SER A C 1
ATOM 2037 O O . SER A 1 253 ? -7.085 -24.549 -9.097 1.00 55.41 253 SER A O 1
ATOM 2039 N N . GLY A 1 254 ? -4.992 -24.648 -8.275 1.00 42.75 254 GLY A N 1
ATOM 2040 C CA . GLY A 1 254 ? -4.887 -26.109 -8.299 1.00 42.75 254 GLY A CA 1
ATOM 2041 C C . GLY A 1 254 ? -5.009 -26.735 -9.693 1.00 42.75 254 GLY A C 1
ATOM 2042 O O . GLY A 1 254 ? -5.389 -27.902 -9.779 1.00 42.75 254 GLY A O 1
ATOM 2043 N N . GLU A 1 255 ? -4.706 -25.975 -10.752 1.00 40.09 255 GLU A N 1
ATOM 2044 C CA . GLU A 1 255 ? -4.587 -26.467 -12.136 1.00 40.09 255 GLU A CA 1
ATOM 2045 C C . GLU A 1 255 ? -3.123 -26.717 -12.518 1.00 40.09 255 GLU A C 1
ATOM 2047 O O . GLU A 1 255 ? -2.266 -25.855 -12.219 1.00 40.09 255 GLU A O 1
#

Solvent-accessible surface area (backbone atoms only — not comparable to full-atom values): 14510 Å² total; per-residue (Å²): 134,54,71,66,60,54,49,52,57,51,49,54,53,43,43,60,53,24,60,74,48,70,49,50,54,53,41,41,44,40,53,38,64,66,34,66,72,47,44,53,49,54,50,51,40,49,74,74,44,33,40,78,75,52,69,53,62,44,76,90,49,97,48,86,51,45,39,34,34,34,41,40,28,43,58,31,90,95,52,90,63,98,66,51,72,15,29,28,36,40,24,29,74,72,82,68,47,72,47,78,42,76,69,45,56,80,91,50,55,83,67,52,72,72,75,68,68,77,74,84,66,90,70,82,90,75,86,82,83,80,87,69,76,62,72,60,39,58,41,32,44,32,45,32,28,72,23,97,53,48,28,21,38,29,39,36,61,65,26,78,31,63,82,37,82,44,42,56,80,35,72,49,73,34,41,33,80,59,63,40,52,72,67,41,69,49,56,38,38,38,41,37,21,36,45,56,88,91,37,81,43,61,79,62,52,70,52,77,48,73,47,50,27,50,59,90,38,42,61,46,46,34,36,45,47,59,48,75,56,96,90,41,70,46,76,47,77,44,47,53,67,58,53,49,50,53,51,51,47,47,71,71,66,77,113

pLDDT: mean 78.18, std 17.16, range [31.61, 95.94]